Protein AF-A0A6A3KLI6-F1 (afdb_monomer_lite)

Secondary structure (DSSP, 8-state):
-----------EEEEEEEEEE-TTT-SEEEEEEEEEEETTTTEEEEEEPPPPPPTT----------EEEEETTTTEEEEEE-TTSSEEEEEEEPPTTSTT-PEEEEEEE-SSHHHHHHHHHHHHHHHHHHHHHHHHHHHHHHHHHHHHHHHHHHHHHHHHHHHHHHHHHHHHHHHHHHHHHHHHHHHHHHHHHHHHHHHHHHHHHHHHHHHHHHHHHHHHHHHHHHHHHHHHHHS--

Sequence (237 aa):
MTMSNAATAESFGVRLKRKVLSAETKLFEWRPCSCTIVARDGKLLLQLQTPPQDEDSHSEQDNETETVTIDLATQLLNVVPKKNKARCDLEYYAPVATMSGQVLKEELMAPSATHCQQWIAQRVEAALRALELENAQAKTRERELVQEIQTLRDGARVAAAERKHIENEYRHSRREVDSWRRAAQSAEAAAAQLQEQLGIAREENQLLAGEKMRLKRQNSELLNQVHRLDSLVYGRF

pLDDT: mean 84.43, std 17.17, range [26.38, 98.44]

Radius of gyration: 57.56 Å; chains: 1; bounding box: 129×47×155 Å

Organism: NCBI:txid129364

Foldseek 3Di:
DDPPPPPPQPWDWDWWWWFDQDPVPSDTDTFIWIWTQRLVQQKIKTWTDDDDDDPPDPDPDPPPGDIDIARLQAWWDDWAQDPQLQKTKTWTADPVVPVPSDIDIIIIGHPHNVRSVVVRVVSVVSNVVVVVVVVVVVVVVVVVVVVVVVVVVVVVVVVVVVVVVVVVVVVVVVVVVVVVVVVVVVVVVVVVVVVVVVVVVVVVVVVVVVVVVVVVVVVVVVVVVVVVVCCVVVVPD

Structure (mmCIF, N/CA/C/O backbone):
data_AF-A0A6A3KLI6-F1
#
_entry.id   AF-A0A6A3KLI6-F1
#
loop_
_atom_site.group_PDB
_atom_site.id
_atom_site.type_symbol
_atom_site.label_atom_id
_atom_site.label_alt_id
_atom_site.label_comp_id
_atom_site.label_asym_id
_atom_site.label_entity_id
_atom_site.label_seq_id
_atom_site.pdbx_PDB_ins_code
_atom_site.Cartn_x
_atom_site.Cartn_y
_atom_site.Cartn_z
_atom_site.occupancy
_atom_site.B_iso_or_equiv
_atom_site.auth_seq_id
_atom_site.auth_comp_id
_atom_site.auth_asym_id
_atom_site.auth_atom_id
_atom_site.pdbx_PDB_model_num
ATOM 1 N N . MET A 1 1 ? -11.823 -36.976 15.026 1.00 33.03 1 MET A N 1
ATOM 2 C CA . MET A 1 1 ? -12.213 -36.914 16.451 1.00 33.03 1 MET A CA 1
ATOM 3 C C . MET A 1 1 ? -12.047 -35.479 16.923 1.00 33.03 1 MET A C 1
ATOM 5 O O . MET A 1 1 ? -10.985 -35.098 17.389 1.00 33.03 1 MET A O 1
ATOM 9 N N . THR A 1 2 ? -13.058 -34.648 16.689 1.00 31.52 2 THR A N 1
ATOM 10 C CA . THR A 1 2 ? -13.091 -33.248 17.123 1.00 31.52 2 THR A CA 1
ATOM 11 C C . THR A 1 2 ? -13.693 -33.207 18.519 1.00 31.52 2 THR A C 1
ATOM 13 O O . THR A 1 2 ? -14.899 -33.381 18.675 1.00 31.52 2 THR A O 1
ATOM 16 N N . MET A 1 3 ? -12.845 -33.033 19.532 1.00 26.38 3 MET A N 1
ATOM 17 C CA . MET A 1 3 ? -13.292 -32.742 20.890 1.00 26.38 3 MET A CA 1
ATOM 18 C C . MET A 1 3 ? -13.944 -31.359 20.886 1.00 26.38 3 MET A C 1
ATOM 20 O O . MET A 1 3 ? -13.274 -30.329 20.825 1.00 26.38 3 MET A O 1
ATOM 24 N N . SER A 1 4 ? -15.270 -31.350 20.894 1.00 33.69 4 SER A N 1
ATOM 25 C CA . SER A 1 4 ? -16.094 -30.191 21.193 1.00 33.69 4 SER A CA 1
ATOM 26 C C . SER A 1 4 ? -15.852 -29.787 22.647 1.00 33.69 4 SER A C 1
ATOM 28 O O . SER A 1 4 ? -16.522 -30.277 23.554 1.00 33.69 4 SER A O 1
ATOM 30 N N . ASN A 1 5 ? -14.889 -28.889 22.868 1.00 33.53 5 ASN A N 1
ATOM 31 C CA . ASN A 1 5 ? -14.805 -28.113 24.101 1.00 33.53 5 ASN A CA 1
ATOM 32 C C . ASN A 1 5 ? -16.005 -27.160 24.141 1.00 33.53 5 ASN A C 1
ATOM 34 O O . ASN A 1 5 ? -15.905 -25.982 23.798 1.00 33.53 5 ASN A O 1
ATOM 38 N N . ALA A 1 6 ? -17.157 -27.679 24.559 1.00 36.53 6 ALA A N 1
ATOM 39 C CA . ALA A 1 6 ? -18.214 -26.872 25.138 1.00 36.53 6 ALA A CA 1
ATOM 40 C C . ALA A 1 6 ? -17.720 -26.411 26.516 1.00 36.53 6 ALA A C 1
ATOM 42 O O . ALA A 1 6 ? -18.099 -26.952 27.550 1.00 36.53 6 ALA A O 1
ATOM 43 N N . ALA A 1 7 ? -16.805 -25.439 26.516 1.00 36.56 7 ALA A N 1
ATOM 44 C CA . ALA A 1 7 ? -16.560 -24.627 27.691 1.00 36.56 7 ALA A CA 1
ATOM 45 C C . ALA A 1 7 ? -17.880 -23.904 27.968 1.00 36.56 7 ALA A C 1
ATOM 47 O O . ALA A 1 7 ? -18.254 -22.980 27.244 1.00 36.56 7 ALA A O 1
ATOM 48 N N . THR A 1 8 ? -18.628 -24.402 28.947 1.00 38.44 8 THR A N 1
ATOM 49 C CA . THR A 1 8 ? -19.762 -23.712 29.553 1.00 38.44 8 THR A CA 1
ATOM 50 C C . THR A 1 8 ? -19.307 -22.300 29.883 1.00 38.44 8 THR A C 1
ATOM 52 O O . THR A 1 8 ? -18.519 -22.102 30.805 1.00 38.44 8 THR A O 1
ATOM 55 N N . ALA A 1 9 ? -19.730 -21.335 29.067 1.00 43.28 9 ALA A N 1
ATOM 56 C CA . ALA A 1 9 ? -19.483 -19.930 29.322 1.00 43.28 9 ALA A CA 1
ATOM 57 C C . ALA A 1 9 ? -20.053 -19.626 30.708 1.00 43.28 9 ALA A C 1
ATOM 59 O O . ALA A 1 9 ? -21.235 -19.870 30.945 1.00 43.28 9 ALA A O 1
ATOM 60 N N . GLU A 1 10 ? -19.214 -19.160 31.631 1.00 49.88 10 GLU A N 1
ATOM 61 C CA . GLU A 1 10 ? -19.657 -18.755 32.960 1.00 49.88 10 GLU A CA 1
ATOM 62 C C . GLU A 1 10 ? -20.590 -17.546 32.813 1.00 49.88 10 GLU A C 1
ATOM 64 O O . GLU A 1 10 ? -20.170 -16.392 32.738 1.00 49.88 10 GLU A O 1
ATOM 69 N N . SER A 1 11 ? -21.883 -17.825 32.679 1.00 57.88 11 SER A N 1
ATOM 70 C CA . SER A 1 11 ? -22.938 -16.827 32.657 1.00 57.88 11 SER A CA 1
ATOM 71 C C . SER A 1 11 ? -23.343 -16.546 34.098 1.00 57.88 11 SER A C 1
ATOM 73 O O . SER A 1 11 ? -24.069 -17.327 34.718 1.00 57.88 11 SER A O 1
ATOM 75 N N . PHE A 1 12 ? -22.869 -15.434 34.651 1.00 61.38 12 PHE A N 1
ATOM 76 C CA . PHE A 1 12 ? -23.290 -14.989 35.976 1.00 61.38 12 PHE A CA 1
ATOM 77 C C . PHE A 1 12 ? -24.614 -14.233 35.842 1.00 61.38 12 PHE A C 1
ATOM 79 O O . PHE A 1 12 ? -24.653 -13.078 35.415 1.00 61.38 12 PHE A O 1
ATOM 86 N N . GLY A 1 13 ? -25.711 -14.927 36.146 1.00 68.94 13 GLY A N 1
ATOM 87 C CA . GLY A 1 13 ? -27.055 -14.360 36.166 1.00 68.94 13 GLY A CA 1
ATOM 88 C C . GLY A 1 13 ? -27.392 -13.784 37.540 1.00 68.94 13 GLY A C 1
ATOM 89 O O . GLY A 1 13 ? -27.388 -14.507 38.535 1.00 68.94 13 GLY A O 1
ATOM 90 N N . VAL A 1 14 ? -27.730 -12.497 37.604 1.00 82.25 14 VAL A N 1
ATOM 91 C CA . VAL A 1 14 ? -28.259 -11.849 38.814 1.00 82.25 14 VAL A CA 1
ATOM 92 C C . VAL A 1 14 ? -29.718 -11.475 38.580 1.00 82.25 14 VAL A C 1
ATOM 94 O O . VAL A 1 14 ? -30.057 -10.882 37.556 1.00 82.25 14 VAL A O 1
ATOM 97 N N . ARG A 1 15 ? -30.599 -11.790 39.536 1.00 86.75 15 ARG A N 1
ATOM 98 C CA . ARG A 1 15 ? -31.990 -11.315 39.504 1.00 86.75 15 ARG A CA 1
ATOM 99 C C . ARG A 1 15 ? -32.074 -9.919 40.103 1.00 86.75 15 ARG A C 1
ATOM 101 O O . ARG A 1 15 ? -31.820 -9.731 41.292 1.00 86.75 15 ARG A O 1
ATOM 108 N N . LEU A 1 16 ? -32.470 -8.962 39.277 1.00 89.31 16 LEU A N 1
ATOM 109 C CA . LEU A 1 16 ? -32.774 -7.590 39.670 1.00 89.31 16 LEU A CA 1
ATOM 110 C C . LEU A 1 16 ? -34.241 -7.290 39.357 1.00 89.31 16 LEU A C 1
ATOM 112 O O . LEU A 1 16 ? -34.967 -8.128 38.828 1.00 89.31 16 LEU A O 1
ATOM 116 N N . LYS A 1 17 ? -34.697 -6.085 39.683 1.00 91.88 17 LYS A N 1
ATOM 117 C CA . LYS A 1 17 ? -35.935 -5.528 39.138 1.00 91.88 17 LYS A CA 1
ATOM 118 C C . LYS A 1 17 ? -35.597 -4.396 38.180 1.00 91.88 17 LYS A C 1
ATOM 120 O O . LYS A 1 17 ? -34.752 -3.570 38.509 1.00 91.88 17 LYS A O 1
ATOM 125 N N . ARG A 1 18 ? -36.267 -4.341 37.034 1.00 92.38 18 ARG A N 1
ATOM 126 C CA . ARG A 1 18 ? -36.178 -3.252 36.053 1.00 92.38 18 ARG A CA 1
ATOM 127 C C . ARG A 1 18 ? -37.435 -2.403 36.140 1.00 92.38 18 ARG A C 1
ATOM 129 O O . ARG A 1 18 ? -38.532 -2.937 36.313 1.00 92.38 18 ARG A O 1
ATOM 136 N N . LYS A 1 19 ? -37.269 -1.086 36.074 1.00 92.75 19 LYS A N 1
ATOM 137 C CA . LYS A 1 19 ? -38.388 -0.152 36.012 1.00 92.75 19 LYS A CA 1
ATOM 138 C C . LYS A 1 19 ? -38.883 -0.070 34.577 1.00 92.75 19 LYS A C 1
ATOM 140 O O . LYS A 1 19 ? -38.137 0.345 33.699 1.00 92.75 19 LYS A O 1
ATOM 145 N N . VAL A 1 20 ? -40.131 -0.452 34.358 1.00 89.75 20 VAL A N 1
ATOM 146 C CA . VAL A 1 20 ? -40.741 -0.529 33.027 1.00 89.75 20 VAL A CA 1
ATOM 147 C C . VAL A 1 20 ? -42.023 0.289 33.033 1.00 89.75 20 VAL A C 1
ATOM 149 O O . VAL A 1 20 ? -42.698 0.385 34.059 1.00 89.75 20 VAL A O 1
ATOM 152 N N . LEU A 1 21 ? -42.342 0.919 31.905 1.00 87.75 21 LEU A N 1
ATOM 153 C CA . LEU A 1 21 ? -43.635 1.564 31.710 1.00 87.75 21 LEU A CA 1
ATOM 154 C C . LEU A 1 21 ? -44.652 0.498 31.294 1.00 87.75 21 LEU A C 1
ATOM 156 O O . LEU A 1 21 ? -44.536 -0.075 30.213 1.00 87.75 21 LEU A O 1
ATOM 160 N N . SER A 1 22 ? -45.645 0.239 32.140 1.00 82.69 22 SER A N 1
ATOM 161 C CA . SER A 1 22 ? -46.712 -0.713 31.833 1.00 82.69 22 SER A CA 1
ATOM 162 C C . SER A 1 22 ? -47.524 -0.227 30.629 1.00 82.69 22 SER A C 1
ATOM 164 O O . SER A 1 22 ? -48.028 0.902 30.613 1.00 82.69 22 SER A O 1
ATOM 166 N N . ALA A 1 23 ? -47.665 -1.082 29.613 1.00 82.44 23 ALA A N 1
ATOM 167 C CA . ALA A 1 23 ? -48.440 -0.766 28.416 1.00 82.44 23 ALA A CA 1
ATOM 168 C C . ALA A 1 23 ? -49.932 -0.558 28.730 1.00 82.44 23 ALA A C 1
ATOM 170 O O . ALA A 1 23 ? -50.565 0.290 28.095 1.00 82.44 23 ALA A O 1
ATOM 171 N N . GLU A 1 24 ? -50.448 -1.283 29.726 1.00 82.31 24 GLU A N 1
ATOM 172 C CA . GLU A 1 24 ? -51.849 -1.279 30.157 1.00 82.31 24 GLU A CA 1
ATOM 173 C C . GLU A 1 24 ? -52.170 -0.076 31.041 1.00 82.31 24 GLU A C 1
ATOM 175 O O . GLU A 1 24 ? -53.057 0.716 30.732 1.00 82.31 24 GLU A O 1
ATOM 180 N N . THR A 1 25 ? -51.421 0.096 32.133 1.00 84.12 25 THR A N 1
ATOM 181 C CA . THR A 1 25 ? -51.743 1.110 33.150 1.00 84.12 25 THR A CA 1
ATOM 182 C C . THR A 1 25 ? -51.128 2.474 32.852 1.00 84.12 25 THR A C 1
ATOM 184 O O . THR A 1 25 ? -51.494 3.460 33.486 1.00 84.12 25 THR A O 1
ATOM 187 N N . LYS A 1 26 ? -50.177 2.547 31.907 1.00 87.25 26 LYS A N 1
ATOM 188 C CA . LYS A 1 26 ? -49.338 3.730 31.635 1.00 87.25 26 LYS A CA 1
ATOM 189 C C . LYS A 1 26 ? -48.580 4.240 32.869 1.00 87.25 26 LYS A C 1
ATOM 191 O O . LYS A 1 26 ? -48.125 5.383 32.888 1.00 87.25 26 LYS A O 1
ATOM 196 N N . LEU A 1 27 ? -48.413 3.397 33.889 1.00 89.00 27 LEU A N 1
ATOM 197 C CA . LEU A 1 27 ? -47.649 3.687 35.098 1.00 89.00 27 LEU A CA 1
ATOM 198 C C . LEU A 1 27 ? -46.317 2.936 35.090 1.00 89.00 27 LEU A C 1
ATOM 200 O O . LEU A 1 27 ? -46.166 1.892 34.455 1.00 89.00 27 LEU A O 1
ATOM 204 N N . PHE A 1 28 ? -45.334 3.481 35.807 1.00 89.62 28 PHE A N 1
ATOM 205 C CA . PHE A 1 28 ? -44.060 2.801 36.014 1.00 89.62 28 PHE A CA 1
ATOM 206 C C . PHE A 1 28 ? -44.189 1.726 37.088 1.00 89.62 28 PHE A C 1
ATOM 208 O O . PHE A 1 28 ? -44.593 2.012 38.215 1.00 89.62 28 PHE A O 1
ATOM 215 N N . GLU A 1 29 ? -43.736 0.523 36.764 1.00 91.62 29 GLU A N 1
ATOM 216 C CA . GLU A 1 29 ? -43.726 -0.623 37.664 1.00 91.62 29 GLU A CA 1
ATOM 217 C C . GLU A 1 29 ? -42.355 -1.307 37.698 1.00 91.62 29 GLU A C 1
ATOM 219 O O . GLU A 1 29 ? -41.529 -1.160 36.797 1.00 91.62 29 GLU A O 1
ATOM 224 N N . TRP A 1 30 ? -42.092 -2.040 38.781 1.00 90.75 30 TRP A N 1
ATOM 225 C CA . TRP A 1 30 ? -40.847 -2.781 38.972 1.00 90.75 30 TRP A CA 1
ATOM 226 C C . TRP A 1 30 ? -41.058 -4.252 38.648 1.00 90.75 30 TRP A C 1
ATOM 228 O O . TRP A 1 30 ? -41.617 -4.989 39.463 1.00 90.75 30 TRP A O 1
ATOM 238 N N . ARG A 1 31 ? -40.548 -4.695 37.500 1.00 90.06 31 ARG A N 1
ATOM 239 C CA . ARG A 1 31 ? -40.675 -6.084 37.052 1.00 90.06 31 ARG A CA 1
ATOM 240 C C . ARG A 1 31 ? -39.396 -6.878 37.314 1.00 90.06 31 ARG A C 1
ATOM 242 O O . ARG A 1 31 ? -38.308 -6.321 37.146 1.00 90.06 31 ARG A O 1
ATOM 249 N N . PRO A 1 32 ? -39.484 -8.153 37.735 1.00 90.25 32 PRO A N 1
ATOM 250 C CA . PRO A 1 32 ? -38.313 -9.015 37.841 1.00 90.25 32 PRO A CA 1
ATOM 251 C C . PRO A 1 32 ? -37.584 -9.116 36.496 1.00 90.25 32 PRO A C 1
ATOM 253 O O . PRO A 1 32 ? -38.204 -9.262 35.445 1.00 90.25 32 PRO A O 1
ATOM 256 N N . CYS A 1 33 ? -36.263 -9.009 36.541 1.00 89.56 33 CYS A N 1
ATOM 257 C CA . CYS A 1 33 ? -35.386 -8.973 35.384 1.00 89.56 33 CYS A CA 1
ATOM 258 C C . CYS A 1 33 ? -34.176 -9.872 35.642 1.00 89.56 33 CYS A C 1
ATOM 260 O O . CYS A 1 33 ? -33.455 -9.696 36.630 1.00 89.56 33 CYS A O 1
ATOM 262 N N . SER A 1 34 ? -33.935 -10.818 34.740 1.00 88.44 34 SER A N 1
ATOM 263 C CA . SER A 1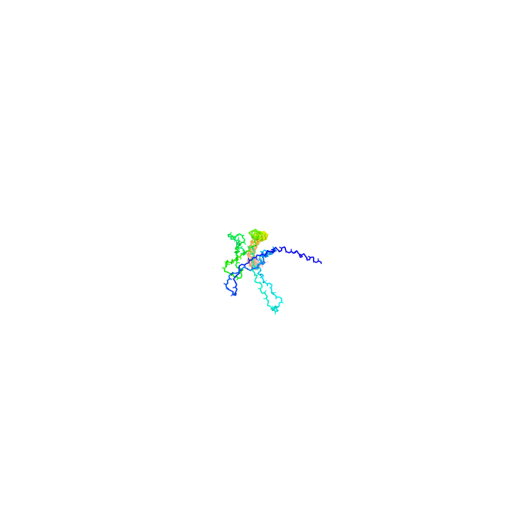 34 ? -32.689 -11.576 34.711 1.00 88.44 34 SER A CA 1
ATOM 264 C C . SER A 1 34 ? -31.610 -10.723 34.054 1.00 88.44 34 SER A C 1
ATOM 266 O O . SER A 1 34 ? -31.811 -10.212 32.954 1.00 88.44 34 SER A O 1
ATOM 268 N N . CYS A 1 35 ? -30.486 -10.530 34.738 1.00 88.44 35 CYS A N 1
ATOM 269 C CA . CYS A 1 35 ? -29.346 -9.775 34.233 1.00 88.44 35 CYS A CA 1
ATOM 270 C C . CYS A 1 35 ? -28.172 -10.731 34.058 1.00 88.44 35 CYS A C 1
ATOM 272 O O . CYS A 1 35 ? -27.612 -11.185 35.054 1.00 88.44 35 CYS A O 1
ATOM 274 N N . THR A 1 36 ? -27.798 -11.019 32.815 1.00 88.12 36 THR A N 1
ATOM 275 C CA . THR A 1 36 ? -26.758 -12.006 32.503 1.00 88.12 36 THR A CA 1
ATOM 276 C C . THR A 1 36 ? -25.617 -11.343 31.751 1.00 88.12 36 THR A C 1
ATOM 278 O O . THR A 1 36 ? -25.850 -10.662 30.754 1.00 88.12 36 THR A O 1
ATOM 281 N N . ILE A 1 37 ? -24.386 -11.545 32.221 1.00 84.94 37 ILE A N 1
ATOM 282 C CA . ILE A 1 37 ? -23.180 -11.142 31.493 1.00 84.94 37 ILE A CA 1
ATOM 283 C C . ILE A 1 37 ? -22.686 -12.347 30.695 1.00 84.94 37 ILE A C 1
ATOM 285 O O . ILE A 1 37 ? -22.343 -13.383 31.263 1.00 84.94 37 ILE A O 1
ATOM 289 N N . VAL A 1 38 ? -22.644 -12.206 29.375 1.00 83.75 38 VAL A N 1
ATOM 290 C CA . VAL A 1 38 ? -22.080 -13.197 28.460 1.00 83.75 38 VAL A CA 1
ATOM 291 C C . VAL A 1 38 ? -20.604 -12.866 28.277 1.00 83.75 38 VAL A C 1
ATOM 293 O O . VAL A 1 38 ? -20.237 -12.044 27.438 1.00 83.75 38 VAL A O 1
ATOM 296 N N . ALA A 1 39 ? -19.751 -13.492 29.092 1.00 70.94 39 ALA A N 1
ATOM 297 C CA . ALA A 1 39 ? -18.325 -13.166 29.182 1.00 70.94 39 ALA A CA 1
ATOM 298 C C . ALA A 1 39 ? -17.570 -13.273 27.843 1.00 70.94 39 ALA A C 1
ATOM 300 O O . ALA A 1 39 ? -16.666 -12.484 27.595 1.00 70.94 39 ALA A O 1
ATOM 301 N N . ARG A 1 40 ? -17.952 -14.221 26.974 1.00 71.12 40 ARG A N 1
ATOM 302 C CA . ARG A 1 40 ? -17.302 -14.446 25.671 1.00 71.12 40 ARG A CA 1
ATOM 303 C C . ARG A 1 40 ? -17.468 -13.269 24.711 1.00 71.12 40 ARG A C 1
ATOM 305 O O . ARG A 1 40 ? -16.536 -12.949 23.982 1.00 71.12 40 ARG A O 1
ATOM 312 N N . ASP A 1 41 ? -18.641 -12.647 24.743 1.00 73.44 41 ASP A N 1
ATOM 313 C CA . ASP A 1 41 ? -19.034 -11.628 23.771 1.00 73.44 41 ASP A CA 1
ATOM 314 C C . ASP A 1 41 ? -19.035 -10.223 24.386 1.00 73.44 41 ASP A C 1
ATOM 316 O O . ASP A 1 41 ? -19.363 -9.262 23.702 1.00 73.44 41 ASP A O 1
ATOM 320 N N . GLY A 1 42 ? -18.726 -10.094 25.683 1.00 81.38 42 GLY A N 1
ATOM 321 C CA . GLY A 1 42 ? -18.775 -8.814 26.393 1.00 81.38 42 GLY A CA 1
ATOM 322 C C . GLY A 1 42 ? -20.175 -8.197 26.420 1.00 81.38 42 GLY A C 1
ATOM 323 O O . GLY A 1 42 ? -20.310 -6.982 26.518 1.00 81.38 42 GLY A O 1
ATOM 324 N N . LYS A 1 43 ? -21.233 -9.010 26.312 1.00 88.00 43 LYS A N 1
ATOM 325 C CA . LYS A 1 43 ? -22.618 -8.529 26.232 1.00 88.00 43 LYS A CA 1
ATOM 326 C C . LYS A 1 43 ? -23.343 -8.684 27.555 1.00 88.00 43 LYS A C 1
ATOM 328 O O . LYS A 1 43 ? -23.218 -9.695 28.244 1.00 88.00 43 LYS A O 1
ATOM 333 N N . LEU A 1 44 ? -24.160 -7.694 27.872 1.00 88.88 44 LEU A N 1
ATOM 334 C CA . LEU A 1 44 ? -25.143 -7.740 28.937 1.00 88.88 44 LEU A CA 1
ATOM 335 C C . LEU A 1 44 ? -26.525 -7.984 28.343 1.00 88.88 44 LEU A C 1
ATOM 337 O O . LEU A 1 44 ? -26.972 -7.246 27.468 1.00 88.88 44 LEU A O 1
ATOM 341 N N . LEU A 1 45 ? -27.219 -8.970 28.894 1.00 90.75 45 LEU A N 1
ATOM 342 C CA . LEU A 1 45 ? -28.607 -9.275 28.583 1.00 90.75 45 LEU A CA 1
ATOM 343 C C . LEU A 1 45 ? -29.480 -8.916 29.784 1.00 90.75 45 LEU A C 1
ATOM 345 O O . LEU A 1 45 ? -29.244 -9.402 30.893 1.00 90.75 45 LEU A O 1
ATOM 349 N N . LEU A 1 46 ? -30.480 -8.067 29.558 1.00 90.06 46 LEU A N 1
ATOM 350 C CA . LEU A 1 46 ? -31.537 -7.747 30.512 1.00 90.06 46 LEU A CA 1
ATOM 351 C C . LEU A 1 46 ? -32.840 -8.340 29.981 1.00 90.06 46 LEU A C 1
ATOM 353 O O . LEU A 1 46 ? -33.411 -7.814 29.030 1.00 90.06 46 LEU A O 1
ATOM 357 N N . GLN A 1 47 ? -33.298 -9.429 30.585 1.00 90.25 47 GLN A N 1
ATOM 358 C CA . GLN A 1 47 ? -34.517 -10.118 30.172 1.00 90.25 47 GLN A CA 1
ATOM 359 C C . GLN A 1 47 ? -35.597 -9.932 31.232 1.00 90.25 47 GLN A C 1
ATOM 361 O O . GLN A 1 47 ? -35.420 -10.349 32.383 1.00 90.25 47 GLN A O 1
ATOM 366 N N . LEU A 1 48 ? -36.718 -9.312 30.858 1.00 88.38 48 LEU A N 1
ATOM 367 C CA . LEU A 1 48 ? -37.881 -9.247 31.739 1.00 88.38 48 LEU A CA 1
ATOM 368 C C . LEU A 1 48 ? -38.467 -10.644 31.928 1.00 88.38 48 LEU A C 1
ATOM 370 O O . LEU A 1 48 ? -38.686 -11.375 30.966 1.00 88.38 48 LEU A O 1
ATOM 374 N N . GLN A 1 49 ? -38.739 -11.006 33.179 1.00 82.12 49 GLN A N 1
ATOM 375 C CA . GLN A 1 49 ? -39.423 -12.254 33.485 1.00 82.12 49 GLN A CA 1
ATOM 376 C C . GLN A 1 49 ? -40.935 -12.028 33.380 1.00 82.12 49 GLN A C 1
ATOM 378 O O . GLN A 1 49 ? -41.488 -11.075 33.949 1.00 82.12 49 GLN A O 1
ATOM 383 N N . THR A 1 50 ? -41.608 -12.892 32.628 1.00 69.81 50 THR A N 1
ATOM 384 C CA . THR A 1 50 ? -43.063 -13.027 32.671 1.00 69.81 50 THR A CA 1
ATOM 385 C C . THR A 1 50 ? -43.460 -13.709 33.984 1.00 69.81 50 THR A C 1
ATOM 387 O O . THR A 1 50 ? -42.752 -14.611 34.443 1.00 69.81 50 THR A O 1
ATOM 390 N N . PRO A 1 51 ? -44.535 -13.253 34.651 1.00 60.72 51 PRO A N 1
ATOM 391 C CA . PRO A 1 51 ? -45.083 -13.995 35.778 1.00 60.72 51 PRO A CA 1
ATOM 392 C C . PRO A 1 51 ? -45.488 -15.404 35.309 1.00 60.72 51 PRO A C 1
ATOM 394 O O . PRO A 1 51 ? -45.869 -15.558 34.147 1.00 60.72 51 PRO A O 1
ATOM 397 N N . PRO A 1 52 ? -45.384 -16.429 36.174 1.00 53.19 52 PRO A N 1
ATOM 398 C CA . PRO A 1 52 ? -45.885 -17.754 35.837 1.00 53.19 52 PRO A CA 1
ATOM 399 C C . PRO A 1 52 ? -47.382 -17.641 35.530 1.00 53.19 52 PRO A C 1
ATOM 401 O O . PRO A 1 52 ? -48.134 -17.109 36.344 1.00 53.19 52 PRO A O 1
ATOM 404 N N . GLN A 1 53 ? -47.791 -18.073 34.336 1.00 54.62 53 GLN A N 1
ATOM 405 C CA . GLN A 1 53 ? -49.204 -18.271 34.029 1.00 54.62 53 GLN A CA 1
ATOM 406 C C . GLN A 1 53 ? -49.710 -19.423 34.893 1.00 54.62 53 GLN A C 1
ATOM 408 O O . GLN A 1 53 ? -49.078 -20.479 34.940 1.00 54.62 53 GLN A O 1
ATOM 413 N N . ASP A 1 54 ? -50.830 -19.210 35.579 1.00 47.19 54 ASP A N 1
ATOM 414 C CA . ASP A 1 54 ? -51.575 -20.297 36.204 1.00 47.19 54 ASP A CA 1
ATOM 415 C C . ASP A 1 54 ? -51.950 -21.325 35.118 1.00 47.19 54 ASP A C 1
ATOM 417 O O . ASP A 1 54 ? -52.325 -20.949 34.001 1.00 47.19 54 ASP A O 1
ATOM 421 N N . GLU A 1 55 ? -51.815 -22.615 35.442 1.00 47.41 55 GLU A N 1
ATOM 422 C CA . GLU A 1 55 ? -51.812 -23.762 34.510 1.00 47.41 55 GLU A CA 1
ATOM 423 C C . GLU A 1 55 ? -53.101 -23.981 33.681 1.00 47.41 55 GLU A C 1
ATOM 425 O O . GLU A 1 55 ? -53.176 -24.932 32.911 1.00 47.41 55 GLU A O 1
ATOM 430 N N . ASP A 1 56 ? -54.087 -23.085 33.746 1.00 47.12 56 ASP A N 1
ATOM 431 C CA . ASP A 1 56 ? -55.377 -23.219 33.053 1.00 47.12 56 ASP A CA 1
ATOM 432 C C . ASP A 1 56 ? -55.523 -22.337 31.796 1.00 47.12 56 ASP A C 1
ATOM 434 O O . ASP A 1 56 ? -56.609 -22.233 31.221 1.00 47.12 56 ASP A O 1
ATOM 438 N N . SER A 1 57 ? -54.450 -21.696 31.323 1.00 47.47 57 SER A N 1
ATOM 439 C CA . SER A 1 57 ? -54.495 -20.844 30.123 1.00 47.47 57 SER A CA 1
ATOM 440 C C . SER A 1 57 ? -53.636 -21.385 28.976 1.00 47.47 57 SER A C 1
ATOM 442 O O . SER A 1 57 ? -52.498 -20.983 28.758 1.00 47.47 57 SER A O 1
ATOM 444 N N . HIS A 1 58 ? -54.222 -22.294 28.189 1.00 42.25 58 HIS A N 1
ATOM 445 C CA . HIS A 1 58 ? -53.711 -22.683 26.873 1.00 42.25 58 HIS A CA 1
ATOM 446 C C . HIS A 1 58 ? -53.878 -21.533 25.871 1.00 42.25 58 HIS A C 1
ATOM 448 O O . HIS A 1 58 ? -54.836 -21.482 25.101 1.00 42.25 58 HIS A O 1
ATOM 454 N N . SER A 1 59 ? -52.925 -20.612 25.858 1.00 42.75 59 SER A N 1
ATOM 455 C CA . SER A 1 59 ? -52.686 -19.745 24.710 1.00 42.75 59 SER A CA 1
ATOM 456 C C . SER A 1 59 ? -51.222 -19.886 24.323 1.00 42.75 59 SER A C 1
ATOM 458 O O . SER A 1 59 ? -50.351 -19.465 25.082 1.00 42.75 59 SER A O 1
ATOM 460 N N . GLU A 1 60 ? -50.953 -20.470 23.150 1.00 41.47 60 GLU A N 1
ATOM 461 C CA . GLU A 1 60 ? -49.653 -20.394 22.469 1.00 41.47 60 GLU A CA 1
ATOM 462 C C . GLU A 1 60 ? -49.405 -18.953 22.011 1.00 41.47 60 GLU A C 1
ATOM 464 O O . GLU A 1 60 ? -49.417 -18.622 20.827 1.00 41.47 60 GLU A O 1
ATOM 469 N N . GLN A 1 61 ? -49.271 -18.056 22.979 1.00 41.28 61 GLN A N 1
ATOM 470 C CA . GLN A 1 61 ? -48.863 -16.696 22.733 1.00 41.28 61 GLN A CA 1
ATOM 471 C C . GLN A 1 61 ? -47.355 -16.706 22.871 1.00 41.28 61 GLN A C 1
ATOM 473 O O . GLN A 1 61 ? -46.824 -16.932 23.958 1.00 41.28 61 GLN A O 1
ATOM 478 N N . ASP A 1 62 ? -46.699 -16.560 21.724 1.00 41.47 62 ASP A N 1
ATOM 479 C CA . ASP A 1 62 ? -45.270 -16.328 21.582 1.00 41.47 62 ASP A CA 1
ATOM 480 C C . ASP A 1 62 ? -44.901 -15.209 22.568 1.00 41.47 62 ASP A C 1
ATOM 482 O O . ASP A 1 62 ? -45.155 -14.026 22.329 1.00 41.47 62 ASP A O 1
ATOM 486 N N . ASN A 1 63 ? -44.462 -15.598 23.768 1.00 46.50 63 ASN A N 1
ATOM 487 C CA . ASN A 1 63 ? -44.151 -14.677 24.849 1.00 46.50 63 ASN A CA 1
ATOM 488 C C . ASN A 1 63 ? -42.855 -13.990 24.427 1.00 46.50 63 ASN A C 1
ATOM 490 O O . ASN A 1 63 ? -41.770 -14.441 24.793 1.00 46.50 63 ASN A O 1
ATOM 494 N N . GLU A 1 64 ? -42.962 -12.927 23.626 1.00 49.34 64 GLU A N 1
ATOM 495 C CA . GLU A 1 64 ? -41.862 -12.018 23.322 1.00 49.34 64 GLU A CA 1
ATOM 496 C C . GLU A 1 64 ? -41.333 -11.472 24.654 1.00 49.34 64 GLU A C 1
ATOM 498 O O . GLU A 1 64 ? -41.803 -10.469 25.195 1.00 49.34 64 GLU A O 1
ATOM 503 N N . THR A 1 65 ? -40.369 -12.172 25.254 1.00 62.31 65 THR A N 1
ATOM 504 C CA . THR A 1 65 ? -39.703 -11.689 26.456 1.00 62.31 65 THR A CA 1
ATOM 505 C C . THR A 1 65 ? -38.867 -10.493 26.042 1.00 62.31 65 THR A C 1
ATOM 507 O O . THR A 1 65 ? -37.847 -10.652 25.365 1.00 62.31 65 THR A O 1
ATOM 510 N N . GLU A 1 66 ? -39.302 -9.298 26.439 1.00 79.56 66 GLU A N 1
ATOM 511 C CA . GLU A 1 66 ? -38.571 -8.061 26.190 1.00 79.56 66 GLU A CA 1
ATOM 512 C C . GLU A 1 66 ? -37.133 -8.215 26.704 1.00 79.56 66 GLU A C 1
ATOM 514 O O . GLU A 1 66 ? -36.880 -8.343 27.910 1.00 79.56 66 GLU A O 1
ATOM 519 N N . THR A 1 67 ? -36.197 -8.251 25.756 1.00 86.44 67 THR A N 1
ATOM 520 C CA . THR A 1 67 ? -34.780 -8.482 26.015 1.00 86.44 67 THR A CA 1
ATOM 521 C C . THR A 1 67 ? -33.988 -7.291 25.513 1.00 86.44 67 THR A C 1
ATOM 523 O O . THR A 1 67 ? -33.972 -6.999 24.319 1.00 86.44 67 THR A O 1
ATOM 526 N N . VAL A 1 68 ? -33.293 -6.619 26.425 1.00 88.44 68 VAL A N 1
ATOM 527 C CA . VAL A 1 68 ? -32.350 -5.555 26.082 1.00 88.44 68 VAL A CA 1
ATOM 528 C C . VAL A 1 68 ? -30.949 -6.149 26.053 1.00 88.44 68 VAL A C 1
ATOM 530 O O . VAL A 1 68 ? -30.482 -6.713 27.044 1.00 88.44 68 VAL A O 1
ATOM 533 N N . THR A 1 69 ? -30.283 -6.017 24.909 1.00 90.38 69 THR A N 1
ATOM 534 C CA . THR A 1 69 ? -28.896 -6.452 24.715 1.00 90.38 69 THR A CA 1
ATOM 535 C C . THR A 1 69 ? -27.996 -5.231 24.639 1.00 90.38 69 THR A C 1
ATOM 537 O O . THR A 1 69 ? -28.241 -4.349 23.821 1.00 90.38 69 THR A O 1
ATOM 540 N N . ILE A 1 70 ? -26.965 -5.191 25.482 1.00 89.19 70 ILE A N 1
ATOM 541 C CA . ILE A 1 70 ? -26.027 -4.070 25.579 1.00 89.19 70 ILE A CA 1
ATOM 542 C C . ILE A 1 70 ? -24.611 -4.604 25.417 1.00 89.19 70 ILE A C 1
ATOM 544 O O . ILE A 1 70 ? -24.179 -5.473 26.174 1.00 89.19 70 ILE A O 1
ATOM 548 N N . ASP A 1 71 ? -23.884 -4.073 24.445 1.00 88.44 71 ASP A N 1
ATOM 549 C CA . ASP A 1 71 ? -22.454 -4.326 24.295 1.00 88.44 71 ASP A CA 1
ATOM 550 C C . ASP A 1 71 ? -21.670 -3.508 25.336 1.00 88.44 71 ASP A C 1
ATOM 552 O O . ASP A 1 71 ? -21.730 -2.276 25.359 1.00 88.44 71 ASP A O 1
ATOM 556 N N . LEU A 1 72 ? -20.969 -4.185 26.248 1.00 86.75 72 LEU A N 1
ATOM 557 C CA . LEU A 1 72 ? -20.315 -3.521 27.377 1.00 86.75 72 LEU A CA 1
ATOM 558 C C . LEU A 1 72 ? -19.090 -2.698 26.971 1.00 86.75 72 LEU A C 1
ATOM 560 O O . LEU A 1 72 ? -18.727 -1.791 27.714 1.00 86.75 72 LEU A O 1
ATOM 564 N N . ALA A 1 73 ? -18.452 -3.000 25.839 1.00 83.62 73 ALA A N 1
ATOM 565 C CA . ALA A 1 73 ? -17.269 -2.272 25.384 1.00 83.62 73 ALA A CA 1
ATOM 566 C C . ALA A 1 73 ? -17.651 -1.003 24.616 1.00 83.62 73 ALA A C 1
ATOM 568 O O . ALA A 1 73 ? -17.008 0.034 24.765 1.00 83.62 73 ALA A O 1
ATOM 569 N N . THR A 1 74 ? -18.708 -1.083 23.805 1.00 84.31 74 THR A N 1
ATOM 570 C CA . THR A 1 74 ? -19.035 -0.033 22.827 1.00 84.31 74 THR A CA 1
ATOM 571 C C . THR A 1 74 ? -20.283 0.774 23.168 1.00 84.31 74 THR A C 1
ATOM 573 O O . THR A 1 74 ? -20.380 1.937 22.777 1.00 84.31 74 THR A O 1
ATOM 576 N N . GLN A 1 75 ? -21.247 0.189 23.884 1.00 88.94 75 GLN A N 1
ATOM 577 C CA . GLN A 1 75 ? -22.529 0.841 24.165 1.00 88.94 75 GLN A CA 1
ATOM 578 C C . GLN A 1 75 ? -22.642 1.320 25.606 1.00 88.94 75 GLN A C 1
ATOM 580 O O . GLN A 1 75 ? -23.275 2.346 25.837 1.00 88.94 75 GLN A O 1
ATOM 585 N N . LEU A 1 76 ? -22.069 0.608 26.578 1.00 88.81 76 LEU A N 1
ATOM 586 C CA . LEU A 1 76 ? -22.159 1.001 27.983 1.00 88.81 76 LEU A CA 1
ATOM 587 C C . LEU A 1 76 ? -21.426 2.327 28.241 1.00 88.81 76 LEU A C 1
ATOM 589 O O . LEU A 1 76 ? -20.216 2.419 28.069 1.00 88.81 76 LEU A O 1
ATOM 593 N N . LEU A 1 77 ? -22.158 3.330 28.729 1.00 88.94 77 LEU A N 1
ATOM 594 C CA . LEU A 1 77 ? -21.607 4.636 29.089 1.00 88.94 77 LEU A CA 1
ATOM 595 C C . LEU A 1 77 ? -21.313 4.742 30.578 1.00 88.94 77 LEU A C 1
ATOM 597 O O . LEU A 1 77 ? -20.215 5.120 30.981 1.00 88.94 77 LEU A O 1
ATOM 601 N N . ASN A 1 78 ? -22.318 4.458 31.406 1.00 88.12 78 ASN A N 1
ATOM 602 C CA . ASN A 1 78 ? -22.196 4.645 32.843 1.00 88.12 78 ASN A CA 1
ATOM 603 C C . ASN A 1 78 ? -23.149 3.739 33.622 1.00 88.12 78 ASN A C 1
ATOM 605 O O . ASN A 1 78 ? -24.229 3.374 33.153 1.00 88.12 78 ASN A O 1
ATOM 609 N N . VAL A 1 79 ? -22.755 3.419 34.852 1.00 87.75 79 VAL A N 1
ATOM 610 C CA . VAL A 1 79 ? -23.621 2.779 35.841 1.00 87.75 79 VAL A CA 1
ATOM 611 C C . VAL A 1 79 ? -23.644 3.660 37.082 1.00 87.75 79 VAL A C 1
ATOM 613 O O . VAL A 1 79 ? -22.694 3.677 37.861 1.00 87.75 79 VAL A O 1
ATOM 616 N N . VAL A 1 80 ? -24.726 4.418 37.261 1.00 88.25 80 VAL A N 1
ATOM 617 C CA . VAL A 1 80 ? -24.821 5.472 38.279 1.00 88.25 80 VAL A CA 1
ATOM 618 C C . VAL A 1 80 ? -25.625 4.975 39.481 1.00 88.25 80 VAL A C 1
ATOM 620 O O . VAL A 1 80 ? -26.839 4.781 39.369 1.00 88.25 80 VAL A O 1
ATOM 623 N N . PRO A 1 81 ? -25.015 4.792 40.666 1.00 86.06 81 PRO A N 1
ATOM 624 C CA . PRO A 1 81 ? -25.754 4.444 41.873 1.00 86.06 81 PRO A CA 1
ATOM 625 C C . PRO A 1 81 ? -26.707 5.575 42.281 1.00 86.06 81 PRO A C 1
ATOM 627 O O . PRO A 1 81 ? -26.328 6.745 42.342 1.00 86.06 81 PRO A O 1
ATOM 630 N N . LYS A 1 82 ? -27.949 5.237 42.635 1.00 88.44 82 LYS A N 1
ATOM 631 C CA . LYS A 1 82 ? -28.901 6.190 43.228 1.00 88.44 82 LYS A CA 1
ATOM 632 C C . LYS A 1 82 ? -28.647 6.350 44.729 1.00 88.44 82 LYS A C 1
ATOM 634 O O . LYS A 1 82 ? -28.037 5.497 45.370 1.00 88.44 82 LYS A O 1
ATOM 639 N N . LYS A 1 83 ? -29.247 7.385 45.335 1.00 81.50 83 LYS A N 1
ATOM 640 C CA . LYS A 1 83 ? -29.186 7.661 46.789 1.00 81.50 83 LYS A CA 1
ATOM 641 C C . LYS A 1 83 ? -29.515 6.444 47.676 1.00 81.50 83 LYS A C 1
ATOM 643 O O . LYS A 1 83 ? -28.913 6.291 48.729 1.00 81.50 83 LYS A O 1
ATOM 648 N N . ASN A 1 84 ? -30.429 5.569 47.241 1.00 74.81 84 ASN A N 1
ATOM 649 C CA . ASN A 1 84 ? -30.833 4.356 47.972 1.00 74.81 84 ASN A CA 1
ATOM 650 C C . ASN A 1 84 ? -29.766 3.229 47.929 1.00 74.81 84 ASN A C 1
ATOM 652 O O . ASN A 1 84 ? -29.895 2.237 48.627 1.00 74.81 84 ASN A O 1
ATOM 656 N N . LYS A 1 85 ? -28.683 3.350 47.145 1.00 78.75 85 LYS A N 1
ATOM 657 C CA . LYS A 1 85 ? -27.593 2.361 46.954 1.00 78.75 85 LYS A CA 1
ATOM 658 C C . LYS A 1 85 ? -28.004 0.957 46.472 1.00 78.75 85 LYS A C 1
ATOM 660 O O . LYS A 1 85 ? -27.176 0.275 45.893 1.00 78.75 85 LYS A O 1
ATOM 665 N N . ALA A 1 86 ? -29.254 0.536 46.651 1.00 88.19 86 ALA A N 1
ATOM 666 C CA . ALA A 1 86 ? -29.859 -0.661 46.072 1.00 88.19 86 ALA A CA 1
ATOM 667 C C . ALA A 1 86 ? -30.430 -0.413 44.667 1.00 88.19 86 ALA A C 1
ATOM 669 O O . ALA A 1 86 ? -30.943 -1.335 44.047 1.00 88.19 86 ALA A O 1
ATOM 670 N N . ARG A 1 87 ? -30.383 0.829 44.169 1.00 90.81 87 ARG A N 1
ATOM 671 C CA . ARG A 1 87 ? -30.822 1.194 42.818 1.00 90.81 87 ARG A CA 1
ATOM 672 C C . ARG A 1 87 ? -29.671 1.797 42.033 1.00 90.81 87 ARG A C 1
ATOM 674 O O . ARG A 1 87 ? -28.870 2.538 42.608 1.00 90.81 87 ARG A O 1
ATOM 681 N N . CYS A 1 88 ? -29.643 1.546 40.736 1.00 90.00 88 CYS A N 1
ATOM 682 C CA . CYS A 1 88 ? -28.700 2.156 39.813 1.00 90.00 88 CYS A CA 1
ATOM 683 C C . CYS A 1 88 ? -29.377 2.491 38.486 1.00 90.00 88 CYS A C 1
ATOM 685 O O . CYS A 1 88 ? -30.335 1.834 38.084 1.00 90.00 88 CYS A O 1
ATOM 687 N N . ASP A 1 89 ? -28.874 3.531 37.835 1.00 92.19 89 ASP A N 1
ATOM 688 C CA . ASP A 1 89 ? -29.192 3.826 36.448 1.00 92.19 89 ASP A CA 1
ATOM 689 C C . ASP A 1 89 ? -28.119 3.216 35.560 1.00 92.19 89 ASP A C 1
ATOM 691 O O . ASP A 1 89 ? -26.925 3.350 35.835 1.00 92.19 89 ASP A O 1
ATOM 695 N N . LEU A 1 90 ? -28.551 2.589 34.480 1.00 91.81 90 LEU A N 1
ATOM 696 C CA . LEU A 1 90 ? -27.698 2.157 33.402 1.00 91.81 90 LEU A CA 1
ATOM 697 C C . LEU A 1 90 ? -27.867 3.096 32.219 1.00 91.81 90 LEU A C 1
ATOM 699 O O . LEU A 1 90 ? -28.969 3.206 31.691 1.00 91.81 90 LEU A O 1
ATOM 703 N N . GLU A 1 91 ? -26.784 3.727 31.795 1.00 92.06 91 GLU A N 1
ATOM 704 C CA . GLU A 1 91 ? -26.759 4.624 30.644 1.00 92.06 91 GLU A CA 1
ATOM 705 C C . GLU A 1 91 ? -25.950 3.961 29.531 1.00 92.06 91 GLU A C 1
ATOM 707 O O . GLU A 1 91 ? -24.840 3.480 29.771 1.00 92.06 91 GLU A O 1
ATOM 712 N N . TYR A 1 92 ? -26.520 3.883 28.331 1.00 91.25 92 TYR A N 1
ATOM 713 C CA . TYR A 1 92 ? -25.890 3.233 27.183 1.00 91.25 92 TYR A CA 1
ATOM 714 C C . TYR A 1 92 ? -26.347 3.865 25.869 1.0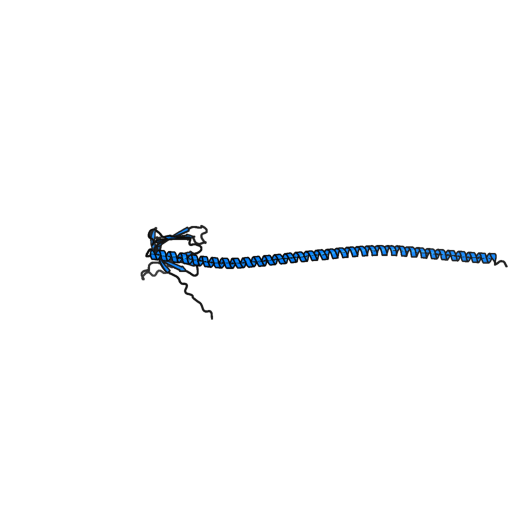0 91.25 92 TYR A C 1
ATOM 716 O O . TYR A 1 92 ? -27.430 4.444 25.791 1.00 91.25 92 TYR A O 1
ATOM 724 N N . TYR A 1 93 ? -25.524 3.763 24.831 1.00 89.44 93 TYR A N 1
ATOM 725 C CA . TYR A 1 93 ? -25.926 4.151 23.485 1.00 89.44 93 TYR A CA 1
ATOM 726 C C . TYR A 1 93 ? -26.940 3.167 22.915 1.00 89.44 93 TYR A C 1
ATOM 728 O O . TYR A 1 93 ? -26.803 1.952 23.069 1.00 89.44 93 TYR A O 1
ATOM 736 N N . ALA A 1 94 ? -27.939 3.698 22.212 1.00 85.19 94 ALA A N 1
ATOM 737 C CA . ALA A 1 94 ? -28.837 2.879 21.419 1.00 85.19 94 ALA A CA 1
ATOM 738 C C . ALA A 1 94 ? -28.043 2.024 20.401 1.00 85.19 94 ALA A C 1
ATOM 740 O O . ALA A 1 94 ? -26.975 2.448 19.943 1.00 85.19 94 ALA A O 1
ATOM 741 N N . PRO A 1 95 ? -28.535 0.825 20.035 1.00 76.94 95 PRO A N 1
ATOM 742 C CA . PRO A 1 95 ? -27.853 -0.047 19.085 1.00 76.94 95 PRO A CA 1
ATOM 743 C C . PRO A 1 95 ? -27.511 0.686 17.783 1.00 76.94 95 PRO A C 1
ATOM 745 O O . PRO A 1 95 ? -28.290 1.506 17.310 1.00 76.94 95 PRO A O 1
ATOM 748 N N . VAL A 1 96 ? -26.378 0.350 17.161 1.00 64.56 96 VAL A N 1
ATOM 749 C CA . VAL A 1 96 ? -25.804 1.051 15.986 1.00 64.56 96 VAL A CA 1
ATOM 750 C C . VAL A 1 96 ? -26.786 1.212 14.806 1.00 64.56 96 VAL A C 1
ATOM 752 O O . VAL A 1 96 ? -26.622 2.108 13.983 1.00 64.56 96 VAL A O 1
ATOM 755 N N . ALA A 1 97 ? -27.848 0.401 14.738 1.00 58.31 97 ALA A N 1
ATOM 756 C CA . ALA A 1 97 ? -28.940 0.558 13.773 1.00 58.31 97 ALA A CA 1
ATOM 757 C C . ALA A 1 97 ? -29.669 1.916 13.881 1.00 58.31 97 ALA A C 1
ATOM 759 O O . ALA A 1 97 ? -30.180 2.429 12.888 1.00 58.31 97 ALA A O 1
ATOM 760 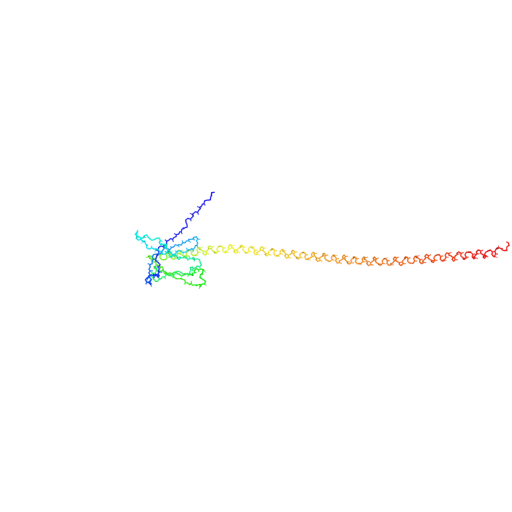N N . THR A 1 98 ? -29.689 2.527 15.065 1.00 56.31 98 THR A N 1
ATOM 761 C CA . THR A 1 98 ? -30.177 3.888 15.285 1.00 56.31 98 THR A CA 1
ATOM 762 C C . THR A 1 98 ? -28.994 4.855 15.279 1.00 56.31 98 THR A C 1
ATOM 764 O O . THR A 1 98 ? -28.320 5.038 16.287 1.00 56.31 98 THR A O 1
ATOM 767 N N . MET A 1 99 ? -28.742 5.504 14.139 1.00 54.34 99 MET A N 1
ATOM 768 C CA . MET A 1 99 ? -27.670 6.497 13.909 1.00 54.34 99 MET A CA 1
ATOM 769 C C . MET A 1 99 ? -27.787 7.786 14.761 1.00 54.34 99 MET A C 1
ATOM 771 O O . MET A 1 99 ? -27.180 8.803 14.439 1.00 54.34 99 MET A O 1
ATOM 775 N N . SER A 1 100 ? -28.593 7.795 15.826 1.00 59.66 100 SER A N 1
ATOM 776 C CA . SER A 1 100 ? -28.978 9.005 16.558 1.00 59.66 100 SER A CA 1
ATOM 777 C C . SER A 1 100 ? -28.051 9.371 17.720 1.00 59.66 100 SER A C 1
ATOM 779 O O . SER A 1 100 ? -28.265 10.411 18.338 1.00 59.66 100 SER A O 1
ATOM 781 N N . GLY A 1 101 ? -27.049 8.545 18.063 1.00 69.69 101 GLY A N 1
ATOM 782 C CA . GLY A 1 101 ? -26.214 8.771 19.257 1.00 69.69 101 GLY A CA 1
ATOM 783 C C . GLY A 1 101 ? -27.039 8.890 20.547 1.00 69.69 101 GLY A C 1
ATOM 784 O O . GLY A 1 101 ? -26.581 9.457 21.540 1.00 69.69 101 GLY A O 1
ATOM 785 N N . GLN A 1 102 ? -28.284 8.408 20.515 1.00 84.69 102 GLN A N 1
ATOM 786 C CA . GLN A 1 102 ? -29.242 8.575 21.587 1.00 84.69 102 GLN A CA 1
ATOM 787 C C . GLN A 1 102 ? -28.803 7.744 22.786 1.00 84.69 102 GLN A C 1
ATOM 789 O O . GLN A 1 102 ? -28.549 6.543 22.674 1.00 84.69 102 GLN A O 1
ATOM 794 N N . VAL A 1 103 ? -28.737 8.401 23.939 1.00 89.56 103 VAL A N 1
ATOM 795 C CA . VAL A 1 103 ? -28.463 7.746 25.214 1.00 89.56 103 VAL A CA 1
ATOM 796 C C . VAL A 1 103 ? -29.775 7.199 25.765 1.00 89.56 103 VAL A C 1
ATOM 798 O O . VAL A 1 103 ? -30.730 7.945 25.991 1.00 89.56 103 VAL A O 1
ATOM 801 N N . LEU A 1 104 ? -29.814 5.888 25.968 1.00 90.75 104 LEU A N 1
ATOM 802 C CA . LEU A 1 104 ? -30.890 5.174 26.637 1.00 90.75 104 LEU A CA 1
ATOM 803 C C . LEU A 1 104 ? -30.547 4.991 28.113 1.00 90.75 104 LEU A C 1
ATOM 805 O O . LEU A 1 104 ? -29.377 4.933 28.500 1.00 90.75 104 LEU A O 1
ATOM 809 N N . LYS A 1 105 ? -31.590 4.928 28.944 1.00 92.06 105 LYS A N 1
ATOM 810 C CA . LYS A 1 105 ? -31.456 4.874 30.396 1.00 92.06 105 LYS A CA 1
ATOM 811 C C . LYS A 1 105 ? -32.393 3.841 31.001 1.00 92.06 105 LYS A C 1
ATOM 813 O O . LYS A 1 105 ? -33.602 3.934 30.826 1.00 92.06 105 LYS A O 1
ATOM 818 N N . GLU A 1 106 ? -31.828 2.916 31.767 1.00 91.19 106 GLU A N 1
ATOM 819 C CA . GLU A 1 106 ? -32.565 1.847 32.447 1.00 91.19 106 GLU A CA 1
ATOM 820 C C . GLU A 1 106 ? -32.370 1.943 33.957 1.00 91.19 106 GLU A C 1
ATOM 822 O O . GLU A 1 106 ? -31.242 1.959 34.442 1.00 91.19 106 GLU A O 1
ATOM 827 N N . GLU A 1 107 ? -33.461 2.002 34.722 1.00 93.50 107 GLU A N 1
ATOM 828 C CA . GLU A 1 107 ? -33.394 2.018 36.187 1.00 93.50 107 GLU A CA 1
ATOM 829 C C . GLU A 1 107 ? -33.537 0.585 36.719 1.00 93.50 107 GLU A C 1
ATOM 831 O O . GLU A 1 107 ? -34.532 -0.100 36.459 1.00 93.50 107 GLU A O 1
ATOM 836 N N . LEU A 1 108 ? -32.541 0.132 37.482 1.00 91.75 108 LEU A N 1
ATOM 837 C CA . LEU A 1 108 ? -32.460 -1.218 38.033 1.00 91.75 108 LEU A CA 1
ATOM 838 C C . LEU A 1 108 ? -32.407 -1.179 39.559 1.00 91.75 108 LEU A C 1
ATOM 840 O O . LEU A 1 108 ? -31.816 -0.282 40.162 1.00 91.75 108 LEU A O 1
ATOM 844 N N . MET A 1 109 ? -33.020 -2.173 40.194 1.00 92.19 109 MET A N 1
ATOM 845 C CA . MET A 1 109 ? -33.083 -2.320 41.643 1.00 92.19 109 MET A CA 1
ATOM 846 C C . MET A 1 109 ? -32.640 -3.719 42.063 1.00 92.19 109 MET A C 1
ATOM 848 O O . MET A 1 109 ? -33.226 -4.723 41.662 1.00 92.19 109 MET A O 1
ATOM 852 N N . ALA A 1 110 ? -31.613 -3.768 42.900 1.00 89.50 110 ALA A N 1
ATOM 853 C CA . ALA A 1 110 ? -31.100 -4.973 43.523 1.00 89.50 110 ALA A CA 1
ATOM 854 C C . ALA A 1 110 ? -31.806 -5.269 44.857 1.00 89.50 110 ALA A C 1
ATOM 856 O O . ALA A 1 110 ? -32.384 -4.363 45.465 1.00 89.50 110 ALA A O 1
ATOM 857 N N . PRO A 1 111 ? -31.718 -6.515 45.361 1.00 86.75 111 PRO A N 1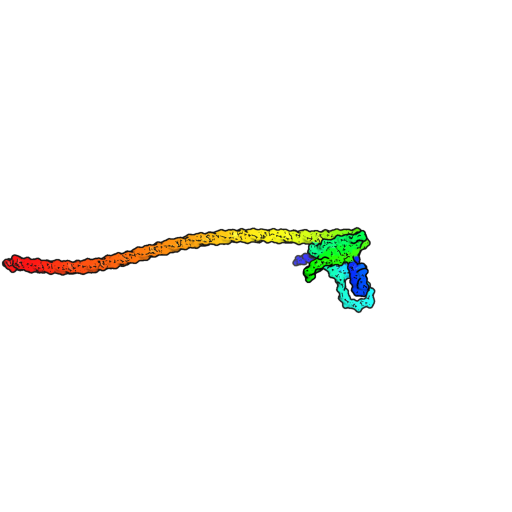
ATOM 858 C CA . PRO A 1 111 ? -32.259 -6.880 46.672 1.00 86.75 111 PRO A CA 1
ATOM 859 C C . PRO A 1 111 ? -31.633 -6.100 47.837 1.00 86.75 111 PRO A C 1
ATOM 861 O O . PRO A 1 111 ? -32.292 -5.851 48.842 1.00 86.75 111 PRO A O 1
ATOM 864 N N . SER A 1 112 ? -30.361 -5.704 47.714 1.00 86.62 112 SER A N 1
ATOM 865 C CA . SER A 1 112 ? -29.672 -4.866 48.698 1.00 86.62 112 SER A CA 1
ATOM 866 C C . SER A 1 112 ? -28.609 -3.978 48.047 1.00 86.62 112 SER A C 1
ATOM 868 O O . SER A 1 112 ? -28.218 -4.188 46.897 1.00 86.62 112 SER A O 1
ATOM 870 N N . ALA A 1 113 ? -28.108 -2.995 48.801 1.00 83.56 113 ALA A N 1
ATOM 871 C CA . ALA A 1 113 ? -27.012 -2.132 48.361 1.00 83.56 113 ALA A CA 1
ATOM 872 C C . ALA A 1 113 ? -25.739 -2.923 48.011 1.00 83.56 113 ALA A C 1
ATOM 874 O O . ALA A 1 113 ? -25.099 -2.641 47.002 1.00 83.56 113 ALA A O 1
ATOM 875 N N . THR A 1 114 ? -25.414 -3.953 48.797 1.00 85.12 114 THR A N 1
ATOM 876 C CA . THR A 1 114 ? -24.263 -4.833 48.552 1.00 85.12 114 THR A CA 1
ATOM 877 C C . THR A 1 114 ? -24.410 -5.598 47.239 1.00 85.12 114 THR A C 1
ATOM 879 O O . THR A 1 1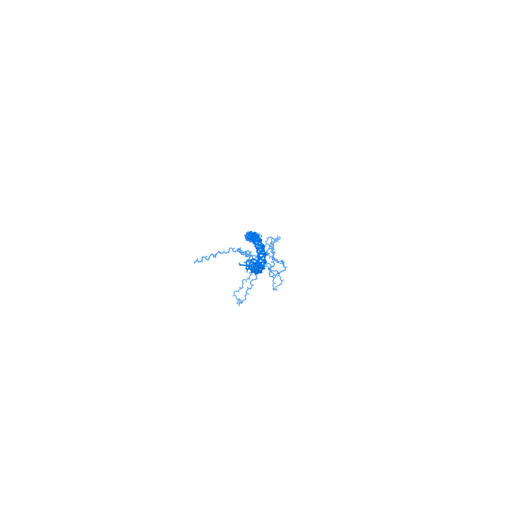14 ? -23.474 -5.620 46.445 1.00 85.12 114 THR A O 1
ATOM 882 N N . HIS A 1 115 ? -25.600 -6.148 46.961 1.00 84.69 115 HIS A N 1
ATOM 883 C CA . HIS A 1 115 ? -25.873 -6.820 45.685 1.00 84.69 115 HIS A CA 1
ATOM 884 C C . HIS A 1 115 ? -25.752 -5.852 44.503 1.00 84.69 115 HIS A C 1
ATOM 886 O O . HIS A 1 115 ? -25.195 -6.211 43.470 1.00 84.69 115 HIS A O 1
ATOM 892 N N . CYS A 1 116 ? -26.225 -4.609 44.659 1.00 81.62 116 CYS A N 1
ATOM 893 C CA . CYS A 1 116 ? -26.080 -3.584 43.627 1.00 81.62 116 CYS A CA 1
ATOM 894 C C . CYS A 1 116 ? -24.603 -3.272 43.351 1.00 81.62 116 CYS A C 1
ATOM 896 O O . CYS A 1 116 ? -24.199 -3.218 42.196 1.00 81.62 116 CYS A O 1
ATOM 898 N N . GLN A 1 117 ? -23.787 -3.095 44.393 1.00 82.06 117 GLN A N 1
ATOM 899 C CA . GLN A 1 117 ? -22.357 -2.803 44.250 1.00 82.06 117 GLN A CA 1
ATOM 900 C C . GLN A 1 117 ? -21.586 -3.952 43.596 1.00 82.06 117 GLN A C 1
ATOM 902 O O . GLN A 1 117 ? -20.798 -3.706 42.687 1.00 82.06 117 GLN A O 1
ATOM 907 N N . GLN A 1 118 ? -21.837 -5.195 44.015 1.00 85.75 118 GLN A N 1
ATOM 908 C CA . GLN A 1 118 ? -21.223 -6.381 43.411 1.00 85.75 118 GLN A CA 1
ATOM 909 C C . GLN A 1 118 ? -21.572 -6.491 41.927 1.00 85.75 118 GLN A C 1
ATOM 911 O O . GLN A 1 118 ? -20.694 -6.698 41.094 1.00 85.75 118 GLN A O 1
ATOM 916 N N . TRP A 1 119 ? -22.843 -6.283 41.588 1.00 84.12 119 TRP A N 1
ATOM 917 C CA . TRP A 1 119 ? -23.294 -6.316 40.205 1.00 84.12 119 TRP A CA 1
ATOM 918 C C . TRP A 1 119 ? -22.678 -5.189 39.360 1.00 84.12 119 TRP A C 1
ATOM 920 O O . TRP A 1 119 ? -22.281 -5.432 38.224 1.00 84.12 119 TRP A O 1
ATOM 930 N N . ILE A 1 120 ? -22.529 -3.974 39.908 1.00 80.75 120 ILE A N 1
ATOM 931 C CA . ILE A 1 120 ? -21.810 -2.872 39.242 1.00 80.75 120 ILE A CA 1
ATOM 932 C C . ILE A 1 120 ? -20.355 -3.268 38.968 1.00 80.75 120 ILE A C 1
ATOM 934 O O . ILE A 1 120 ? -19.899 -3.144 37.833 1.00 80.75 120 ILE A O 1
ATOM 938 N N . ALA A 1 121 ? -19.647 -3.772 39.982 1.00 83.75 121 ALA A N 1
ATOM 939 C CA . ALA A 1 121 ? -18.243 -4.160 39.867 1.00 83.75 121 ALA A CA 1
ATOM 940 C C . ALA A 1 121 ? -18.028 -5.226 38.781 1.00 83.75 121 ALA A C 1
ATOM 942 O O . ALA A 1 121 ? -17.178 -5.051 37.913 1.00 83.75 121 ALA A O 1
ATOM 943 N N . GLN A 1 122 ? -18.874 -6.261 38.746 1.00 83.50 122 GLN A N 1
ATOM 944 C CA . GLN A 1 122 ? -18.812 -7.315 37.726 1.00 83.50 122 GLN A CA 1
ATOM 945 C C . GLN A 1 122 ? -18.940 -6.775 36.293 1.00 83.50 122 GLN A C 1
ATOM 947 O O . GLN A 1 122 ? -18.303 -7.289 35.376 1.00 83.50 122 GLN A O 1
ATOM 952 N N . ARG A 1 123 ? -19.742 -5.726 36.078 1.00 82.44 123 ARG A N 1
ATOM 953 C CA . ARG A 1 123 ? -19.926 -5.118 34.746 1.00 82.44 123 ARG A CA 1
ATOM 954 C C . ARG A 1 123 ? -18.726 -4.292 34.335 1.00 82.44 123 ARG A C 1
ATOM 956 O O . ARG A 1 123 ? -18.326 -4.358 33.180 1.00 82.44 123 ARG A O 1
ATOM 963 N N . VAL A 1 124 ? -18.169 -3.531 35.275 1.00 81.75 124 VAL A N 1
ATOM 964 C CA . VAL A 1 124 ? -16.945 -2.760 35.041 1.00 81.75 124 VAL A CA 1
ATOM 965 C C . VAL A 1 124 ? -15.802 -3.710 34.692 1.00 81.75 124 VAL A C 1
ATOM 967 O O . VAL A 1 124 ? -15.118 -3.490 33.701 1.00 81.75 124 VAL A O 1
ATOM 970 N N . GLU A 1 125 ? -15.646 -4.811 35.430 1.00 85.19 125 GLU A N 1
ATOM 971 C CA . GLU A 1 125 ? -14.649 -5.840 35.115 1.00 85.19 125 GLU A CA 1
ATOM 972 C C . GLU A 1 125 ? -14.872 -6.474 33.736 1.00 85.19 125 GLU A C 1
ATOM 974 O O . GLU A 1 125 ? -13.920 -6.647 32.978 1.00 85.19 125 GLU A O 1
ATOM 979 N N . ALA A 1 126 ? -16.116 -6.807 33.386 1.00 82.31 126 ALA A N 1
ATOM 980 C CA . ALA A 1 126 ? -16.432 -7.385 32.083 1.00 82.31 126 ALA A CA 1
ATOM 981 C C . ALA A 1 126 ? -16.163 -6.406 30.925 1.00 82.31 126 ALA A C 1
ATOM 983 O O . ALA A 1 126 ? -15.590 -6.809 29.914 1.00 82.31 126 ALA A O 1
ATOM 984 N N . ALA A 1 127 ? -16.516 -5.127 31.088 1.00 81.44 127 ALA A N 1
ATOM 985 C CA . ALA A 1 127 ? -16.221 -4.078 30.114 1.00 81.44 127 ALA A CA 1
ATOM 986 C C . ALA A 1 127 ? -14.707 -3.881 29.939 1.00 81.44 127 ALA A C 1
ATOM 988 O O . ALA A 1 127 ? -14.216 -3.820 28.814 1.00 81.44 127 ALA A O 1
ATOM 989 N N . LEU A 1 128 ? -13.951 -3.857 31.044 1.00 85.44 128 LEU A N 1
ATOM 990 C CA . LEU A 1 128 ? -12.492 -3.742 31.011 1.00 85.44 128 LEU A CA 1
ATOM 991 C C . LEU A 1 128 ? -11.842 -4.922 30.282 1.00 85.44 128 LEU A C 1
ATOM 993 O O . LEU A 1 128 ? -11.024 -4.696 29.397 1.00 85.44 128 LEU A O 1
ATOM 997 N N . ARG A 1 129 ? -12.245 -6.166 30.574 1.00 85.44 129 ARG A N 1
ATOM 998 C CA . ARG A 1 129 ? -11.706 -7.349 29.874 1.00 85.44 129 ARG A CA 1
ATOM 999 C C . ARG A 1 129 ? -11.993 -7.321 28.373 1.00 85.44 129 ARG A C 1
ATOM 1001 O O . ARG A 1 129 ? -11.134 -7.709 27.583 1.00 85.44 129 ARG A O 1
ATOM 1008 N N . ALA A 1 130 ? -13.183 -6.872 27.974 1.00 82.50 130 ALA A N 1
ATOM 1009 C CA . ALA A 1 130 ? -13.536 -6.742 26.562 1.00 82.50 130 ALA A CA 1
ATOM 1010 C C . ALA A 1 130 ? -12.646 -5.701 25.858 1.00 82.50 130 ALA A C 1
ATOM 1012 O O . ALA A 1 130 ? -12.077 -5.992 24.806 1.00 82.50 130 ALA A O 1
ATOM 1013 N N . LEU A 1 131 ? -12.442 -4.536 26.484 1.00 86.00 131 LEU A 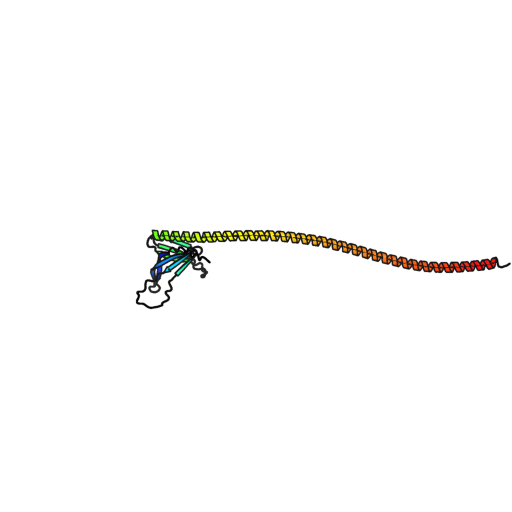N 1
ATOM 1014 C CA . LEU A 1 131 ? -11.550 -3.490 25.971 1.00 86.00 131 LEU A CA 1
ATOM 1015 C C . LEU A 1 131 ? -10.081 -3.937 25.917 1.00 86.00 131 LEU A C 1
ATOM 1017 O O . LEU A 1 131 ? -9.369 -3.612 24.968 1.00 86.00 131 LEU A O 1
ATOM 1021 N N . GLU A 1 132 ? -9.605 -4.692 26.908 1.00 88.88 132 GLU A N 1
ATOM 1022 C CA . GLU A 1 132 ? -8.246 -5.244 26.917 1.00 88.88 132 GLU A CA 1
ATOM 1023 C C . GLU A 1 132 ? -8.017 -6.222 25.759 1.00 88.88 132 GLU A C 1
ATOM 1025 O O . GLU A 1 132 ? -6.972 -6.167 25.102 1.00 88.88 132 GLU A O 1
ATOM 1030 N N . LEU A 1 133 ? -9.000 -7.083 25.476 1.00 87.69 133 LEU A N 1
ATOM 1031 C CA . LEU A 1 133 ? -8.954 -8.015 24.352 1.00 87.69 133 LEU A CA 1
ATOM 1032 C C . LEU A 1 133 ? -8.919 -7.268 23.012 1.00 87.69 133 LEU A C 1
ATOM 1034 O O . LEU A 1 133 ? -8.067 -7.563 22.172 1.00 87.69 133 LEU A O 1
ATOM 1038 N N . GLU A 1 134 ? -9.802 -6.284 22.825 1.00 87.31 134 GLU A N 1
ATOM 1039 C CA . GLU A 1 134 ? -9.841 -5.461 21.613 1.00 87.31 134 GLU A CA 1
ATOM 1040 C C . GLU A 1 134 ? -8.520 -4.703 21.416 1.00 87.31 134 GLU A C 1
ATOM 1042 O O . GLU A 1 134 ? -7.959 -4.692 20.322 1.00 87.31 134 GLU A O 1
ATOM 1047 N N . ASN A 1 135 ? -7.947 -4.149 22.486 1.00 90.44 135 ASN A N 1
ATOM 1048 C CA . ASN A 1 135 ? -6.662 -3.453 22.435 1.00 90.44 135 ASN A CA 1
ATOM 1049 C C . ASN A 1 135 ? -5.504 -4.401 22.072 1.00 90.44 135 ASN A C 1
ATOM 1051 O O . ASN A 1 135 ? -4.627 -4.048 21.282 1.00 90.44 135 ASN A O 1
ATOM 1055 N N . ALA A 1 136 ? -5.501 -5.630 22.596 1.00 93.25 136 ALA A N 1
ATOM 1056 C CA . ALA A 1 136 ? -4.515 -6.643 22.221 1.00 93.25 136 ALA A CA 1
ATOM 1057 C C . ALA A 1 136 ? -4.624 -7.033 20.733 1.00 93.25 136 ALA A C 1
ATOM 1059 O O . ALA A 1 136 ? -3.606 -7.154 20.041 1.00 93.25 136 ALA A O 1
ATOM 1060 N N . GLN A 1 137 ? -5.847 -7.171 20.218 1.00 92.62 137 GLN A N 1
ATOM 1061 C CA . GLN A 1 137 ? -6.103 -7.414 18.795 1.00 92.62 137 GLN A CA 1
ATOM 1062 C C . GLN A 1 137 ? -5.692 -6.214 17.927 1.00 92.62 137 GLN A C 1
ATOM 1064 O O . GLN A 1 137 ? -5.041 -6.378 16.897 1.00 92.62 137 GLN A O 1
ATOM 1069 N N . ALA A 1 138 ? -5.978 -4.990 18.369 1.00 94.06 138 ALA A N 1
ATOM 1070 C CA . ALA A 1 138 ? -5.560 -3.780 17.671 1.00 94.06 138 ALA A CA 1
ATOM 1071 C C . ALA A 1 138 ? -4.028 -3.675 17.587 1.00 94.06 138 ALA A C 1
ATOM 1073 O O . ALA A 1 138 ? -3.489 -3.409 16.516 1.00 94.06 138 ALA A O 1
ATOM 1074 N N . LYS A 1 139 ? -3.309 -3.971 18.679 1.00 96.38 139 LYS A N 1
ATOM 1075 C CA . LYS A 1 139 ? -1.835 -3.968 18.715 1.00 96.38 139 LYS A CA 1
ATOM 1076 C C . LYS A 1 139 ? -1.202 -5.029 17.822 1.00 96.38 139 LYS A C 1
ATOM 1078 O O . LYS A 1 139 ? -0.132 -4.799 17.264 1.00 96.38 139 LYS A O 1
ATOM 1083 N N . THR A 1 140 ? -1.806 -6.211 17.721 1.00 96.94 140 THR A N 1
ATOM 1084 C CA . THR A 1 140 ? -1.303 -7.261 16.818 1.00 96.94 140 THR A CA 1
ATOM 1085 C C . THR A 1 140 ? -1.476 -6.837 15.366 1.00 96.94 140 THR A C 1
ATOM 1087 O O . THR A 1 140 ? -0.495 -6.828 14.625 1.00 96.94 140 THR A O 1
ATOM 1090 N N . ARG A 1 141 ? -2.661 -6.336 15.008 1.00 96.88 141 ARG A N 1
ATOM 1091 C CA . ARG A 1 141 ? -2.929 -5.768 13.683 1.00 96.88 141 ARG A CA 1
ATOM 1092 C C . ARG A 1 141 ? -2.016 -4.587 13.341 1.00 96.88 141 ARG A C 1
ATOM 1094 O O . ARG A 1 141 ? -1.538 -4.484 12.217 1.00 96.88 141 ARG A O 1
ATOM 1101 N N . GLU A 1 142 ? -1.743 -3.699 14.295 1.00 97.12 142 GLU A N 1
ATOM 1102 C CA . GLU A 1 142 ? -0.811 -2.582 14.104 1.00 97.12 142 GLU A CA 1
ATOM 1103 C C . GLU A 1 142 ? 0.597 -3.084 13.758 1.00 97.12 142 GLU A C 1
ATOM 1105 O O . GLU A 1 142 ? 1.217 -2.589 12.818 1.00 97.12 142 GLU A O 1
ATOM 1110 N N . ARG A 1 143 ? 1.093 -4.108 14.465 1.00 97.88 143 ARG A N 1
ATOM 1111 C CA . ARG A 1 143 ? 2.408 -4.705 14.181 1.00 97.88 143 ARG A CA 1
ATOM 1112 C C . ARG A 1 143 ? 2.474 -5.320 12.787 1.00 97.88 143 ARG A C 1
ATOM 1114 O O . ARG A 1 143 ? 3.481 -5.135 12.110 1.00 97.88 143 ARG A O 1
ATOM 1121 N N . GLU A 1 144 ? 1.425 -6.021 12.364 1.00 97.81 144 GLU A N 1
ATOM 1122 C CA . GLU A 1 144 ? 1.329 -6.599 11.017 1.00 97.81 144 GLU A CA 1
ATOM 1123 C C . GLU A 1 144 ? 1.386 -5.509 9.941 1.00 97.81 144 GLU A C 1
ATOM 1125 O O . GLU A 1 144 ? 2.209 -5.584 9.030 1.00 97.81 144 GLU A O 1
ATOM 1130 N N . LEU A 1 145 ? 0.596 -4.441 10.093 1.00 98.00 145 LEU A N 1
ATOM 1131 C CA . LEU A 1 145 ? 0.593 -3.314 9.156 1.00 98.00 145 LEU A CA 1
ATOM 1132 C C . LEU A 1 145 ? 1.945 -2.592 9.110 1.00 98.00 145 LEU A C 1
ATOM 1134 O O . LEU A 1 145 ? 2.410 -2.207 8.040 1.00 98.00 145 LEU A O 1
ATOM 1138 N N . VAL A 1 146 ? 2.609 -2.416 10.255 1.00 98.12 146 VAL A N 1
ATOM 1139 C CA . VAL A 1 146 ? 3.951 -1.815 10.306 1.00 98.12 146 VAL A CA 1
ATOM 1140 C C . VAL A 1 146 ? 4.970 -2.678 9.559 1.00 98.12 146 VAL A C 1
ATOM 1142 O O . VAL A 1 146 ? 5.799 -2.140 8.821 1.00 98.12 146 VAL A O 1
ATOM 1145 N N . GLN A 1 147 ? 4.903 -4.004 9.709 1.00 98.12 147 GLN A N 1
ATOM 1146 C CA . GLN A 1 147 ? 5.755 -4.925 8.955 1.00 98.12 147 GLN A CA 1
ATOM 1147 C C . GLN A 1 147 ? 5.469 -4.841 7.453 1.00 98.12 147 GLN A C 1
ATOM 1149 O O . GLN A 1 147 ? 6.405 -4.703 6.667 1.00 98.12 147 GLN A O 1
ATOM 1154 N N . GLU A 1 148 ? 4.200 -4.835 7.047 1.00 98.06 148 GLU A N 1
ATOM 1155 C CA . GLU A 1 148 ? 3.806 -4.699 5.643 1.00 98.06 148 GLU A CA 1
ATOM 1156 C C . GLU A 1 148 ? 4.328 -3.388 5.036 1.00 98.06 148 GLU A C 1
ATOM 1158 O O . GLU A 1 148 ? 4.996 -3.403 4.000 1.00 98.06 148 GLU A O 1
ATOM 1163 N N . ILE A 1 149 ? 4.145 -2.255 5.722 1.00 98.31 149 ILE A N 1
ATOM 1164 C CA . ILE A 1 149 ? 4.680 -0.954 5.292 1.00 98.31 149 ILE A CA 1
ATOM 1165 C C . ILE A 1 149 ? 6.197 -1.019 5.103 1.00 98.31 149 ILE A C 1
ATOM 1167 O O . ILE A 1 149 ? 6.718 -0.466 4.129 1.00 98.31 149 ILE A O 1
ATOM 1171 N N . GLN A 1 150 ? 6.914 -1.680 6.012 1.00 98.06 150 GLN A N 1
ATOM 1172 C CA . GLN A 1 150 ? 8.359 -1.826 5.897 1.00 98.06 150 GLN A CA 1
ATOM 1173 C C . GLN A 1 150 ? 8.738 -2.648 4.658 1.00 98.06 150 GLN A C 1
ATOM 1175 O O . GLN A 1 150 ? 9.567 -2.199 3.866 1.00 98.06 150 GLN A O 1
ATOM 1180 N N . THR A 1 151 ? 8.073 -3.783 4.424 1.00 98.12 151 THR A N 1
ATOM 1181 C CA . THR A 1 151 ? 8.322 -4.609 3.229 1.00 98.12 151 THR A CA 1
ATOM 1182 C C . THR A 1 151 ? 8.041 -3.855 1.928 1.00 98.12 151 THR A C 1
ATOM 1184 O O . THR A 1 151 ? 8.837 -3.923 0.990 1.00 98.12 151 THR A O 1
ATOM 1187 N N . LEU A 1 152 ? 6.966 -3.063 1.878 1.00 98.25 152 LEU A N 1
ATOM 1188 C CA . LEU A 1 152 ? 6.622 -2.246 0.715 1.00 98.25 152 LEU A CA 1
ATOM 1189 C C . LEU A 1 152 ? 7.644 -1.132 0.475 1.00 98.25 152 LEU A C 1
ATOM 1191 O O . LEU A 1 152 ? 8.004 -0.862 -0.672 1.00 98.25 152 LEU A O 1
ATOM 1195 N N . ARG A 1 153 ? 8.150 -0.495 1.539 1.00 98.25 153 ARG A N 1
ATOM 1196 C CA . ARG A 1 153 ? 9.215 0.515 1.433 1.00 98.25 153 ARG A CA 1
ATOM 1197 C C . ARG A 1 153 ? 10.506 -0.081 0.890 1.00 98.25 153 ARG A C 1
ATOM 1199 O O . ARG A 1 153 ? 11.118 0.515 0.001 1.00 98.25 153 ARG A O 1
ATOM 1206 N N . ASP A 1 154 ? 10.899 -1.248 1.387 1.00 98.31 154 ASP A N 1
ATOM 1207 C CA . ASP A 1 154 ? 12.105 -1.935 0.928 1.00 98.31 154 ASP A CA 1
ATOM 1208 C C . ASP A 1 154 ? 11.956 -2.383 -0.535 1.00 98.31 154 ASP A C 1
ATOM 1210 O O . ASP A 1 154 ? 12.840 -2.115 -1.353 1.00 98.31 154 ASP A O 1
ATOM 1214 N N . GLY A 1 155 ? 10.794 -2.927 -0.911 1.00 98.31 155 GLY A N 1
ATOM 1215 C CA . GLY A 1 155 ? 10.468 -3.255 -2.302 1.00 98.31 155 GLY A CA 1
ATOM 1216 C C . GLY A 1 155 ? 10.506 -2.036 -3.231 1.00 98.31 155 GLY A C 1
ATOM 1217 O O . GLY A 1 155 ? 11.116 -2.080 -4.301 1.00 98.31 155 GLY A O 1
ATOM 1218 N N . ALA A 1 156 ? 9.937 -0.903 -2.809 1.00 98.12 156 ALA A N 1
ATOM 1219 C CA . ALA A 1 156 ? 9.974 0.339 -3.580 1.00 98.12 156 ALA A CA 1
ATOM 1220 C C . ALA A 1 156 ? 11.406 0.864 -3.775 1.00 98.12 156 ALA A C 1
ATOM 1222 O O . ALA A 1 156 ? 11.743 1.362 -4.856 1.00 98.12 156 ALA A O 1
ATOM 1223 N N . ARG A 1 157 ? 12.262 0.729 -2.754 1.00 98.19 157 ARG A N 1
ATOM 1224 C CA . ARG A 1 157 ? 13.677 1.109 -2.820 1.00 98.19 157 ARG A CA 1
ATOM 1225 C C . ARG A 1 157 ? 14.449 0.239 -3.813 1.00 98.19 157 ARG A C 1
ATOM 1227 O O . ARG A 1 157 ? 15.213 0.789 -4.606 1.00 98.19 157 ARG A O 1
ATOM 1234 N N . VAL A 1 158 ? 14.240 -1.078 -3.796 1.00 98.19 158 VAL A N 1
ATOM 1235 C CA . VAL A 1 158 ? 14.872 -2.007 -4.750 1.00 98.19 158 VAL A CA 1
ATOM 1236 C C . VAL A 1 158 ? 14.421 -1.694 -6.175 1.00 98.19 158 VAL A C 1
ATOM 1238 O O . VAL A 1 158 ? 15.261 -1.431 -7.031 1.00 98.19 158 VAL A O 1
ATOM 1241 N N . ALA A 1 159 ? 13.113 -1.568 -6.408 1.00 98.12 159 ALA A N 1
ATOM 1242 C CA . ALA A 1 159 ? 12.581 -1.248 -7.730 1.00 98.12 159 ALA A CA 1
ATOM 1243 C C . ALA A 1 159 ? 13.093 0.108 -8.260 1.00 98.12 159 ALA A C 1
ATOM 1245 O O . ALA A 1 159 ? 13.313 0.281 -9.459 1.00 98.12 159 ALA A O 1
ATOM 1246 N N . ALA A 1 160 ? 13.301 1.099 -7.386 1.00 98.06 160 ALA A N 1
ATOM 1247 C CA . ALA A 1 160 ? 13.909 2.371 -7.775 1.00 98.06 160 ALA A CA 1
ATOM 1248 C C . ALA A 1 160 ? 15.387 2.220 -8.170 1.00 98.06 160 ALA A C 1
ATOM 1250 O O . ALA A 1 160 ? 15.826 2.846 -9.138 1.00 98.06 160 ALA A O 1
ATOM 1251 N N . ALA A 1 161 ? 16.144 1.390 -7.448 1.00 97.94 161 ALA A N 1
ATOM 1252 C CA . ALA A 1 161 ? 17.532 1.091 -7.781 1.00 97.94 161 ALA A CA 1
ATOM 1253 C C . ALA A 1 161 ? 17.646 0.350 -9.124 1.00 97.94 161 ALA A C 1
ATOM 1255 O O . ALA A 1 161 ? 18.460 0.740 -9.959 1.00 97.94 161 ALA A O 1
ATOM 1256 N N . GLU A 1 162 ? 16.784 -0.637 -9.370 1.00 98.00 162 GLU A N 1
ATOM 1257 C CA . GLU A 1 162 ? 16.715 -1.377 -10.637 1.00 98.00 162 GLU A CA 1
ATOM 1258 C C . GLU A 1 162 ? 16.371 -0.461 -11.813 1.00 98.00 162 GLU A C 1
ATOM 1260 O O . GLU A 1 162 ? 17.070 -0.465 -12.824 1.00 98.00 162 GLU A O 1
ATOM 1265 N N . ARG A 1 163 ? 15.360 0.408 -11.669 1.00 98.12 163 ARG A N 1
ATOM 1266 C CA . ARG A 1 163 ? 15.025 1.396 -12.710 1.00 98.12 163 ARG A CA 1
ATOM 1267 C C . ARG A 1 163 ? 16.210 2.294 -13.049 1.00 98.12 163 ARG A C 1
ATOM 1269 O O . ARG A 1 163 ? 16.474 2.540 -14.222 1.00 98.12 163 ARG A O 1
ATOM 1276 N N . LYS A 1 164 ? 16.942 2.761 -12.034 1.00 98.00 164 LYS A N 1
ATOM 1277 C CA . LYS A 1 164 ? 18.137 3.589 -12.235 1.00 98.00 164 LYS A CA 1
ATOM 1278 C C . LYS A 1 164 ? 19.257 2.812 -12.934 1.00 98.00 164 LYS A C 1
ATOM 1280 O O . LYS A 1 164 ? 19.962 3.385 -13.761 1.00 98.00 164 LYS A O 1
ATOM 1285 N N . HIS A 1 165 ? 19.429 1.532 -12.608 1.00 97.94 165 HIS A N 1
ATOM 1286 C CA . HIS A 1 165 ? 20.395 0.663 -13.277 1.00 97.94 165 HIS A CA 1
ATOM 1287 C C . HIS A 1 165 ? 20.063 0.509 -14.764 1.00 97.94 165 HIS A C 1
ATOM 1289 O O . HIS A 1 165 ? 20.888 0.847 -15.609 1.00 97.94 165 HIS A O 1
ATOM 1295 N N . ILE A 1 166 ? 18.824 0.120 -15.072 1.00 97.94 166 ILE A N 1
ATOM 1296 C CA . ILE A 1 166 ? 18.333 -0.058 -16.444 1.00 97.94 166 ILE A CA 1
ATOM 1297 C C . ILE A 1 166 ? 18.453 1.246 -17.243 1.00 97.94 166 ILE A C 1
ATOM 1299 O O . ILE A 1 166 ? 18.873 1.240 -18.398 1.00 97.94 166 ILE A O 1
ATOM 1303 N N . GLU A 1 167 ? 18.129 2.391 -16.637 1.00 98.00 167 GLU A N 1
ATOM 1304 C CA . GLU A 1 167 ? 18.278 3.690 -17.297 1.00 98.00 167 GLU A CA 1
ATOM 1305 C C . GLU A 1 167 ? 19.743 3.986 -17.660 1.00 98.00 167 GLU A C 1
ATOM 1307 O O . GLU A 1 167 ? 20.029 4.503 -18.745 1.00 98.00 167 GLU A O 1
ATOM 1312 N N . ASN A 1 168 ? 20.683 3.654 -16.774 1.00 97.94 168 ASN A N 1
ATOM 1313 C CA . ASN A 1 168 ? 22.106 3.830 -17.045 1.00 97.94 168 ASN A CA 1
ATOM 1314 C C . ASN A 1 168 ? 22.593 2.905 -18.166 1.00 97.94 168 ASN A C 1
ATOM 1316 O O . ASN A 1 168 ? 23.320 3.372 -19.045 1.00 97.94 168 ASN A O 1
ATOM 1320 N N . GLU A 1 169 ? 22.168 1.641 -18.172 1.00 97.94 169 GLU A N 1
ATOM 1321 C CA . GLU A 1 169 ? 22.479 0.690 -19.245 1.00 97.94 169 GLU A CA 1
ATOM 1322 C C . GLU A 1 169 ? 21.935 1.181 -20.587 1.00 97.94 169 GLU A C 1
ATOM 1324 O O . GLU A 1 169 ? 22.682 1.283 -21.557 1.00 97.94 169 GLU A O 1
ATOM 1329 N N . TYR A 1 170 ? 20.673 1.617 -20.626 1.00 97.94 170 TYR A N 1
ATOM 1330 C CA . TYR A 1 170 ? 20.068 2.166 -21.837 1.00 97.94 170 TYR A CA 1
ATOM 1331 C C . TYR A 1 170 ? 20.833 3.386 -22.365 1.00 97.94 170 TYR A C 1
ATOM 1333 O O . TYR A 1 170 ? 21.089 3.508 -23.566 1.00 97.94 170 TYR A O 1
ATOM 1341 N N . ARG A 1 171 ? 21.248 4.297 -21.475 1.00 97.94 171 ARG A N 1
ATOM 1342 C CA . ARG A 1 171 ? 22.078 5.452 -21.853 1.00 97.94 171 ARG A CA 1
ATOM 1343 C C . ARG A 1 171 ? 23.435 5.023 -22.401 1.00 97.94 171 ARG A C 1
ATOM 1345 O O . ARG A 1 171 ? 23.926 5.672 -23.324 1.00 97.94 171 ARG A O 1
ATOM 1352 N N . HIS A 1 172 ? 24.044 3.983 -21.839 1.00 98.00 172 HIS A N 1
ATOM 1353 C CA . HIS A 1 172 ? 25.314 3.456 -22.322 1.00 98.00 172 HIS A CA 1
ATOM 1354 C C . HIS A 1 172 ? 25.162 2.859 -23.723 1.00 98.00 172 HIS A C 1
ATOM 1356 O O . HIS A 1 172 ? 25.804 3.347 -24.652 1.00 98.00 172 HIS A O 1
ATOM 1362 N N . SER A 1 173 ? 24.225 1.927 -23.907 1.00 97.81 173 SER A N 1
ATOM 1363 C CA . SER A 1 173 ? 23.963 1.305 -25.208 1.00 97.81 173 SER A CA 1
ATOM 1364 C C . SER A 1 173 ? 23.584 2.332 -26.273 1.00 97.81 173 SER A C 1
ATOM 1366 O O . SER A 1 173 ? 24.025 2.239 -27.415 1.00 97.81 173 SER A O 1
ATOM 1368 N N . ARG A 1 174 ? 22.828 3.379 -25.917 1.00 97.81 174 ARG A N 1
ATOM 1369 C CA . ARG A 1 174 ? 22.517 4.469 -26.852 1.00 97.81 174 ARG A CA 1
ATOM 1370 C C . ARG A 1 174 ? 23.773 5.199 -27.332 1.00 97.81 174 ARG A C 1
ATOM 1372 O O . ARG A 1 174 ? 23.888 5.478 -28.522 1.00 97.81 174 ARG A O 1
ATOM 1379 N N . ARG A 1 175 ? 24.725 5.482 -26.437 1.00 97.75 175 ARG A N 1
ATOM 1380 C CA . ARG A 1 175 ? 26.006 6.106 -26.818 1.00 97.75 175 ARG A CA 1
ATOM 1381 C C . ARG A 1 175 ? 26.814 5.200 -27.739 1.00 97.75 175 ARG A C 1
ATOM 1383 O O . ARG A 1 175 ? 27.429 5.706 -28.676 1.00 97.75 175 ARG A O 1
ATOM 1390 N N . GLU A 1 176 ? 26.801 3.893 -27.494 1.00 98.06 176 GLU A N 1
ATOM 1391 C CA . GLU A 1 176 ? 27.455 2.924 -28.375 1.00 98.06 176 GLU A CA 1
ATOM 1392 C C . GLU A 1 176 ? 26.812 2.933 -29.763 1.00 98.06 176 GLU A C 1
ATOM 1394 O O . GLU A 1 176 ? 27.517 3.100 -30.756 1.00 98.06 176 GLU A O 1
ATOM 1399 N N . VAL A 1 177 ? 25.481 2.870 -29.852 1.00 98.25 177 VAL A N 1
ATOM 1400 C CA . VAL A 1 177 ? 24.754 2.968 -31.130 1.00 98.25 177 VAL A CA 1
ATOM 1401 C C . VAL A 1 177 ? 25.102 4.264 -31.867 1.00 98.25 177 VAL A C 1
ATOM 1403 O O . VAL A 1 177 ? 25.388 4.234 -33.063 1.00 98.25 177 VAL A O 1
ATOM 1406 N N . ASP A 1 178 ? 25.147 5.397 -31.165 1.00 98.06 178 ASP A N 1
ATOM 1407 C CA . ASP A 1 178 ? 25.526 6.684 -31.755 1.00 98.06 178 ASP A CA 1
ATOM 1408 C C . ASP A 1 178 ? 27.000 6.714 -32.206 1.00 98.06 178 ASP A C 1
ATOM 1410 O O . ASP A 1 178 ? 27.337 7.376 -33.192 1.00 98.06 178 ASP A O 1
ATOM 1414 N N . SER A 1 179 ? 27.905 6.010 -31.516 1.00 98.12 179 SER A N 1
ATOM 1415 C CA . SER A 1 179 ? 29.294 5.855 -31.972 1.00 98.12 179 SER A CA 1
ATOM 1416 C C . SER A 1 179 ? 29.403 4.977 -33.216 1.00 98.12 179 SER A C 1
ATOM 1418 O O . SER A 1 179 ? 30.072 5.373 -34.169 1.00 98.12 179 SER A O 1
ATOM 1420 N N . TRP A 1 180 ? 28.683 3.853 -33.259 1.00 98.25 180 TRP A N 1
ATOM 1421 C CA . TRP A 1 180 ? 28.664 2.958 -34.413 1.00 98.25 180 TRP A CA 1
ATOM 1422 C C . TRP A 1 180 ? 28.055 3.636 -35.633 1.00 98.25 180 TRP A C 1
ATOM 1424 O O . TRP A 1 180 ? 28.598 3.529 -36.728 1.00 98.25 180 TRP A O 1
ATOM 1434 N N . ARG A 1 181 ? 26.986 4.416 -35.444 1.00 98.44 181 ARG A N 1
ATOM 1435 C CA . ARG A 1 181 ? 26.378 5.213 -36.514 1.00 98.44 181 ARG A CA 1
ATOM 1436 C C . ARG A 1 181 ? 27.367 6.211 -37.109 1.00 98.44 181 ARG A C 1
ATOM 1438 O O . ARG A 1 181 ? 27.471 6.303 -38.328 1.00 98.44 181 ARG A O 1
ATOM 1445 N N . ARG A 1 182 ? 28.105 6.943 -36.268 1.00 98.25 182 ARG A N 1
ATOM 1446 C CA . ARG A 1 182 ? 29.129 7.890 -36.738 1.00 98.25 182 ARG A CA 1
ATOM 1447 C C . ARG A 1 182 ? 30.265 7.182 -37.472 1.00 98.25 182 ARG A C 1
ATOM 1449 O O . ARG A 1 182 ? 30.696 7.664 -38.514 1.00 98.25 182 ARG A O 1
ATOM 1456 N N . ALA A 1 183 ? 30.720 6.039 -36.962 1.00 98.25 183 ALA A N 1
ATOM 1457 C CA . ALA A 1 183 ? 31.741 5.235 -37.627 1.00 98.25 183 ALA A CA 1
ATOM 1458 C C . ALA A 1 183 ? 31.265 4.736 -39.003 1.00 98.25 183 ALA A C 1
ATOM 1460 O O . ALA A 1 183 ? 32.001 4.857 -39.977 1.00 98.25 183 ALA A O 1
ATOM 1461 N N . ALA A 1 184 ? 30.020 4.257 -39.101 1.00 98.25 184 ALA A N 1
ATOM 1462 C CA . ALA A 1 184 ? 29.422 3.820 -40.360 1.00 98.25 184 ALA A CA 1
ATOM 1463 C C . ALA A 1 184 ? 29.327 4.968 -41.379 1.00 98.25 184 ALA A C 1
ATOM 1465 O O . ALA A 1 184 ? 29.804 4.821 -42.498 1.00 98.25 184 ALA A O 1
ATOM 1466 N N . GLN A 1 185 ? 28.823 6.138 -40.973 1.00 98.06 185 GLN A N 1
ATOM 1467 C CA . GLN A 1 185 ? 28.760 7.325 -41.838 1.00 98.06 185 GLN A CA 1
ATOM 1468 C C . GLN A 1 185 ? 30.146 7.766 -42.322 1.00 98.06 185 GLN A C 1
ATOM 1470 O O . GLN A 1 185 ? 30.324 8.115 -43.487 1.00 98.06 185 GLN A O 1
ATOM 1475 N N . SER A 1 186 ? 31.148 7.728 -41.439 1.00 98.06 186 SER A N 1
ATOM 1476 C CA . SER A 1 186 ? 32.530 8.029 -41.816 1.00 98.06 186 SER A CA 1
ATOM 1477 C C . SER A 1 186 ? 33.082 7.017 -42.822 1.00 98.06 186 SER A C 1
ATOM 1479 O O . SER A 1 186 ? 33.806 7.407 -43.735 1.00 98.06 186 SER A O 1
ATOM 1481 N N . ALA A 1 187 ? 32.762 5.732 -42.659 1.00 98.06 187 ALA A N 1
ATOM 1482 C CA . ALA A 1 187 ? 33.186 4.682 -43.578 1.00 98.06 187 ALA A CA 1
ATOM 1483 C C . ALA A 1 187 ? 32.496 4.809 -44.946 1.00 98.06 187 ALA A C 1
ATOM 1485 O O . ALA A 1 187 ? 33.156 4.672 -45.972 1.00 98.06 187 ALA A O 1
ATOM 1486 N N . GLU A 1 188 ? 31.201 5.133 -44.974 1.00 98.06 188 GLU A N 1
ATOM 1487 C CA . GLU A 1 188 ? 30.451 5.406 -46.206 1.00 98.06 188 GLU A CA 1
ATOM 1488 C C . GLU A 1 188 ? 31.027 6.606 -46.966 1.00 98.06 188 GLU A C 1
ATOM 1490 O O . GLU A 1 188 ? 31.257 6.518 -48.172 1.00 98.06 188 GLU A O 1
ATOM 1495 N N . ALA A 1 189 ? 31.334 7.704 -46.267 1.00 98.06 189 ALA A N 1
ATOM 1496 C CA . ALA A 1 189 ? 31.960 8.876 -46.875 1.00 98.06 189 ALA A CA 1
ATOM 1497 C C . ALA A 1 189 ? 33.341 8.550 -47.469 1.00 98.06 189 ALA A C 1
ATOM 1499 O O . ALA A 1 189 ? 33.642 8.944 -48.596 1.00 98.06 189 ALA A O 1
ATOM 1500 N N . ALA A 1 190 ? 34.163 7.780 -46.747 1.00 97.94 190 ALA A N 1
ATOM 1501 C CA . ALA A 1 190 ? 35.460 7.330 -47.247 1.00 97.94 190 ALA A CA 1
ATOM 1502 C C . ALA A 1 190 ? 35.320 6.415 -48.478 1.00 97.94 190 ALA A C 1
ATOM 1504 O O . ALA A 1 190 ? 36.077 6.549 -49.439 1.00 97.94 190 ALA A O 1
ATOM 1505 N N . ALA A 1 191 ? 34.332 5.515 -48.485 1.00 98.00 191 ALA A N 1
ATOM 1506 C CA . ALA A 1 191 ? 34.054 4.649 -49.628 1.00 98.00 191 ALA A CA 1
ATOM 1507 C C . ALA A 1 191 ? 33.615 5.452 -50.864 1.00 98.00 191 ALA A C 1
ATOM 1509 O O . ALA A 1 191 ? 34.108 5.192 -51.962 1.00 98.00 191 ALA A O 1
ATOM 1510 N N . ALA A 1 192 ? 32.754 6.460 -50.688 1.00 97.81 192 ALA A N 1
ATOM 1511 C CA . ALA A 1 192 ? 32.337 7.358 -51.764 1.00 97.81 192 ALA A CA 1
ATOM 1512 C C . ALA A 1 192 ? 33.526 8.134 -52.353 1.00 97.81 192 ALA A C 1
ATOM 1514 O O . ALA A 1 192 ? 33.675 8.198 -53.573 1.00 97.81 192 ALA A O 1
ATOM 1515 N N . GLN A 1 193 ? 34.421 8.644 -51.501 1.00 97.88 193 GLN A N 1
ATOM 1516 C CA . GLN A 1 193 ? 35.633 9.333 -51.945 1.00 97.88 193 GLN A CA 1
ATOM 1517 C C . GLN A 1 193 ? 36.557 8.411 -52.756 1.00 97.88 193 GLN A C 1
ATOM 1519 O O . GLN A 1 193 ? 37.068 8.803 -53.805 1.00 97.88 193 GLN A O 1
ATOM 1524 N N . LEU A 1 194 ? 36.761 7.168 -52.306 1.00 97.94 194 LEU A N 1
ATOM 1525 C CA . LEU A 1 194 ? 37.547 6.184 -53.056 1.00 97.94 194 LEU A CA 1
ATOM 1526 C C . LEU A 1 194 ? 36.897 5.840 -54.402 1.00 97.94 194 LEU A C 1
ATOM 1528 O O . LEU A 1 194 ? 37.598 5.662 -55.397 1.00 97.94 194 LEU A O 1
ATOM 1532 N N . GLN A 1 195 ? 35.567 5.762 -54.457 1.00 97.81 195 GLN A N 1
ATOM 1533 C CA . GLN A 1 195 ? 34.841 5.501 -55.697 1.00 97.81 195 GLN A CA 1
ATOM 1534 C C . GLN A 1 195 ? 35.014 6.638 -56.714 1.00 97.81 195 GLN A C 1
ATOM 1536 O O . GLN A 1 195 ? 35.211 6.363 -57.899 1.00 97.81 195 GLN A O 1
ATOM 1541 N N . GLU A 1 196 ? 34.999 7.891 -56.260 1.00 97.81 196 GLU A N 1
ATOM 1542 C CA . GLU A 1 196 ? 35.292 9.061 -57.094 1.00 97.81 196 GLU A CA 1
ATOM 1543 C C . GLU A 1 196 ? 36.732 9.026 -57.625 1.00 97.81 196 GLU A C 1
ATOM 1545 O O . GLU A 1 196 ? 36.948 9.130 -58.833 1.00 97.81 196 GLU A O 1
ATOM 1550 N N . GLN A 1 197 ? 37.716 8.772 -56.753 1.00 97.75 197 GLN A N 1
ATOM 1551 C CA . GLN A 1 197 ? 39.125 8.644 -57.148 1.00 97.75 197 GLN A CA 1
ATOM 1552 C C . GLN A 1 197 ? 39.345 7.530 -58.177 1.00 97.75 197 GLN A C 1
ATOM 1554 O O . GLN A 1 197 ? 40.103 7.702 -59.131 1.00 97.75 197 GLN A O 1
ATOM 1559 N N . LEU A 1 198 ? 38.664 6.391 -58.021 1.00 97.69 198 LEU A N 1
ATOM 1560 C CA . LEU A 1 198 ? 38.698 5.309 -59.004 1.00 97.69 198 LEU A CA 1
ATOM 1561 C C . LEU A 1 198 ? 38.077 5.719 -60.345 1.00 97.69 198 LEU A C 1
ATOM 1563 O O . LEU A 1 198 ? 38.540 5.251 -61.385 1.00 97.69 198 LEU A O 1
ATOM 1567 N N . GLY A 1 199 ? 37.042 6.563 -60.336 1.00 97.50 199 GLY A N 1
ATOM 1568 C CA . GLY A 1 199 ? 36.465 7.156 -61.543 1.00 97.50 199 GLY A CA 1
ATOM 1569 C C . GLY A 1 199 ? 37.495 7.992 -62.299 1.00 97.50 199 GLY A C 1
ATOM 1570 O O . GLY A 1 199 ? 37.791 7.690 -63.455 1.00 97.50 199 GLY A O 1
ATOM 1571 N N . ILE A 1 200 ? 38.123 8.944 -61.604 1.00 97.31 200 ILE A N 1
ATOM 1572 C CA . ILE A 1 200 ? 39.174 9.813 -62.156 1.00 97.31 200 ILE A CA 1
ATOM 1573 C C . ILE A 1 200 ? 40.326 8.974 -62.723 1.00 97.31 200 ILE A C 1
ATOM 1575 O O . ILE A 1 200 ? 40.690 9.120 -63.888 1.00 97.31 200 ILE A O 1
ATOM 1579 N N . ALA A 1 201 ? 40.845 8.018 -61.948 1.00 97.25 201 ALA A N 1
ATOM 1580 C CA . ALA A 1 201 ? 41.954 7.170 -62.383 1.00 97.25 201 ALA A CA 1
ATOM 1581 C C . ALA A 1 201 ? 41.618 6.342 -63.641 1.00 97.25 201 ALA A C 1
ATOM 1583 O O . ALA A 1 201 ? 42.492 6.064 -64.467 1.00 97.25 201 ALA A O 1
ATOM 1584 N N . ARG A 1 202 ? 40.354 5.928 -63.816 1.00 97.81 202 ARG A N 1
ATOM 1585 C CA . ARG A 1 202 ? 39.906 5.226 -65.031 1.00 97.81 202 ARG A CA 1
ATOM 1586 C C . ARG A 1 202 ? 39.869 6.155 -66.239 1.00 97.81 202 ARG A C 1
ATOM 1588 O O . ARG A 1 202 ? 40.304 5.736 -67.311 1.00 97.81 202 ARG A O 1
ATOM 1595 N N . GLU A 1 203 ? 39.364 7.372 -66.077 1.00 97.38 203 GLU A N 1
ATOM 1596 C CA . GLU A 1 203 ? 39.325 8.384 -67.138 1.00 97.38 203 GLU A CA 1
ATOM 1597 C C . GLU A 1 203 ? 40.738 8.778 -67.580 1.00 97.38 203 GLU A C 1
ATOM 1599 O O . GLU A 1 203 ? 41.046 8.744 -68.772 1.00 97.38 203 GLU A O 1
ATOM 1604 N N . GLU A 1 204 ? 41.637 9.036 -66.627 1.00 97.19 204 GLU A N 1
ATOM 1605 C CA . GLU A 1 204 ? 43.051 9.314 -66.897 1.00 97.19 204 GLU A CA 1
ATOM 1606 C C . GLU A 1 204 ? 43.711 8.177 -67.683 1.00 97.19 204 GLU A C 1
ATOM 1608 O O . GLU A 1 204 ? 44.394 8.413 -68.681 1.00 97.19 204 GLU A O 1
ATOM 1613 N N . ASN A 1 205 ? 43.468 6.923 -67.293 1.00 97.25 205 ASN A N 1
ATOM 1614 C CA . ASN A 1 205 ? 44.025 5.767 -67.991 1.00 97.25 205 ASN A CA 1
ATOM 1615 C C . ASN A 1 205 ? 43.497 5.652 -69.436 1.00 97.25 205 ASN A C 1
ATOM 1617 O O . ASN A 1 205 ? 44.254 5.333 -70.354 1.00 97.25 205 ASN A O 1
ATOM 1621 N N . GLN A 1 206 ? 42.220 5.972 -69.675 1.00 96.31 206 GLN A N 1
ATOM 1622 C CA . GLN A 1 206 ? 41.657 6.012 -71.030 1.00 96.31 206 GLN A CA 1
ATOM 1623 C C . GLN A 1 206 ? 42.299 7.109 -71.888 1.00 96.31 206 GLN A C 1
ATOM 1625 O O . GLN A 1 206 ? 42.656 6.851 -73.042 1.00 96.31 206 GLN A O 1
ATOM 1630 N N . LEU A 1 207 ? 42.492 8.307 -71.328 1.00 97.12 207 LEU A N 1
ATOM 1631 C CA . LEU A 1 207 ? 43.167 9.413 -72.011 1.00 97.12 207 LEU A CA 1
ATOM 1632 C C . LEU A 1 207 ? 44.613 9.048 -72.358 1.00 97.12 207 LEU A C 1
ATOM 1634 O O . LEU A 1 207 ? 45.013 9.162 -73.519 1.00 97.12 207 LEU A O 1
ATOM 1638 N N . LEU A 1 208 ? 45.367 8.518 -71.391 1.00 97.12 208 LEU A N 1
ATOM 1639 C CA . LEU A 1 208 ? 46.744 8.058 -71.591 1.00 97.12 208 LEU A CA 1
ATOM 1640 C C . LEU A 1 208 ? 46.832 6.954 -72.652 1.00 97.12 208 LEU A C 1
ATOM 1642 O O . LEU A 1 208 ? 47.740 6.962 -73.487 1.00 97.12 208 LEU A O 1
ATOM 1646 N N . ALA A 1 209 ? 45.885 6.013 -72.671 1.00 96.69 209 ALA A N 1
ATOM 1647 C CA . ALA A 1 209 ? 45.817 4.986 -73.707 1.00 96.69 209 ALA A CA 1
ATOM 1648 C C . ALA A 1 209 ? 45.578 5.594 -75.103 1.00 96.69 209 ALA A C 1
ATOM 1650 O O . ALA A 1 209 ? 46.223 5.182 -76.076 1.00 96.69 209 ALA A O 1
ATOM 1651 N N . GLY A 1 210 ? 44.702 6.598 -75.205 1.00 96.25 210 GLY A N 1
ATOM 1652 C CA . GLY A 1 210 ? 44.456 7.350 -76.437 1.00 96.25 210 GLY A CA 1
ATOM 1653 C C . GLY A 1 210 ? 45.696 8.101 -76.928 1.00 96.25 210 GLY A C 1
ATOM 1654 O O . GLY A 1 210 ? 46.087 7.969 -78.094 1.00 96.25 210 GLY A O 1
ATOM 1655 N N . GLU A 1 211 ? 46.372 8.827 -76.037 1.00 96.69 211 GLU A N 1
ATOM 1656 C CA . GLU A 1 211 ? 47.612 9.538 -76.355 1.00 96.69 211 GLU A CA 1
ATOM 1657 C C . GLU A 1 211 ? 48.728 8.590 -76.786 1.00 96.69 211 GLU A C 1
ATOM 1659 O O . GLU A 1 211 ? 49.399 8.840 -77.789 1.00 96.69 211 GLU A O 1
ATOM 1664 N N . LYS A 1 212 ? 48.880 7.455 -76.097 1.00 97.12 212 LYS A N 1
ATOM 1665 C CA . LYS A 1 212 ? 49.837 6.408 -76.468 1.00 97.12 212 LYS A CA 1
ATOM 1666 C C . LYS A 1 212 ? 49.603 5.913 -77.894 1.00 97.12 212 LYS A C 1
ATOM 1668 O O . LYS A 1 212 ? 50.562 5.733 -78.646 1.00 97.12 212 LYS A O 1
ATOM 1673 N N . MET A 1 213 ? 48.347 5.712 -78.296 1.00 96.50 213 MET A N 1
ATOM 1674 C CA . MET A 1 213 ? 48.015 5.306 -79.664 1.00 96.50 213 MET A CA 1
ATOM 1675 C C . MET A 1 213 ? 48.305 6.408 -80.688 1.00 96.50 213 MET A C 1
ATOM 1677 O O . MET A 1 213 ? 48.835 6.104 -81.759 1.00 96.50 213 MET A O 1
ATOM 1681 N N . ARG A 1 214 ? 48.018 7.677 -80.367 1.00 97.00 214 ARG A N 1
ATOM 1682 C CA . ARG A 1 214 ? 48.371 8.828 -81.217 1.00 97.00 214 ARG A CA 1
ATOM 1683 C C . ARG A 1 214 ? 49.883 8.924 -81.425 1.00 97.00 214 ARG A C 1
ATOM 1685 O O . ARG A 1 214 ? 50.329 8.977 -82.569 1.00 97.00 214 ARG A O 1
ATOM 1692 N N . LEU A 1 215 ? 50.660 8.881 -80.341 1.00 96.81 215 LEU A N 1
ATOM 1693 C CA . LEU A 1 215 ? 52.124 8.924 -80.380 1.00 96.81 215 LEU A CA 1
ATOM 1694 C C . LEU A 1 215 ? 52.702 7.739 -81.158 1.00 96.81 215 LEU A C 1
ATOM 1696 O O . LEU A 1 215 ? 53.617 7.912 -81.955 1.00 96.81 215 LEU A O 1
ATOM 1700 N N . LYS A 1 216 ? 52.136 6.535 -80.994 1.00 96.94 216 LYS A N 1
ATOM 1701 C CA . LYS A 1 216 ? 52.550 5.356 -81.766 1.00 96.94 216 LYS A CA 1
ATOM 1702 C C . LYS A 1 216 ? 52.364 5.563 -83.274 1.00 96.94 216 LYS A C 1
ATOM 1704 O O . LYS A 1 216 ? 53.256 5.201 -84.038 1.00 96.94 216 LYS A O 1
ATOM 1709 N N . ARG A 1 217 ? 51.241 6.157 -83.704 1.00 96.12 217 ARG A N 1
ATOM 1710 C CA . ARG A 1 217 ? 51.000 6.493 -85.121 1.00 96.12 217 ARG A CA 1
ATOM 1711 C C . ARG A 1 217 ? 51.986 7.547 -85.621 1.00 96.12 217 ARG A C 1
ATOM 1713 O O . ARG A 1 217 ? 52.648 7.299 -86.622 1.00 96.12 217 ARG A O 1
ATOM 1720 N N . GLN A 1 218 ? 52.160 8.646 -84.886 1.00 95.81 218 GLN A N 1
ATOM 1721 C CA . GLN A 1 218 ? 53.129 9.693 -85.236 1.00 95.81 218 GLN A CA 1
ATOM 1722 C C . GLN A 1 218 ? 54.552 9.138 -85.366 1.00 95.81 218 GLN A C 1
ATOM 1724 O O . GLN A 1 218 ? 55.216 9.391 -86.365 1.00 95.81 218 GLN A O 1
ATOM 1729 N N . ASN A 1 219 ? 55.001 8.310 -84.418 1.00 96.06 219 ASN A N 1
ATOM 1730 C CA . ASN A 1 219 ? 56.303 7.649 -84.509 1.00 96.06 219 ASN A CA 1
ATOM 1731 C C . ASN A 1 219 ? 56.406 6.749 -85.743 1.00 96.06 219 ASN A C 1
ATOM 1733 O O . ASN A 1 219 ? 57.442 6.746 -86.397 1.00 96.06 219 ASN A O 1
ATOM 1737 N N . SER A 1 220 ? 55.352 6.002 -86.092 1.00 96.06 220 SER A N 1
ATOM 1738 C CA . SER A 1 220 ? 55.360 5.176 -87.307 1.00 96.06 220 SER A CA 1
ATOM 1739 C C . SER A 1 220 ? 55.412 6.007 -88.595 1.00 96.06 220 SER A C 1
ATOM 1741 O O . SER A 1 220 ? 56.110 5.636 -89.534 1.00 96.06 220 SER A O 1
ATOM 1743 N N . GLU A 1 221 ? 54.729 7.153 -88.636 1.00 95.12 221 GLU A N 1
ATOM 1744 C CA . GLU A 1 221 ? 54.772 8.087 -89.765 1.00 95.12 221 GLU A CA 1
ATOM 1745 C C . GLU A 1 221 ? 56.153 8.723 -89.909 1.00 95.12 221 GLU A C 1
ATOM 1747 O O . GLU A 1 221 ? 56.706 8.719 -91.007 1.00 95.12 221 GLU A O 1
ATOM 1752 N N . LEU A 1 222 ? 56.735 9.204 -88.807 1.00 94.81 222 LEU A N 1
ATOM 1753 C CA . LEU A 1 222 ? 58.096 9.738 -88.778 1.00 94.81 222 LEU A CA 1
ATOM 1754 C C . LEU A 1 222 ? 59.109 8.681 -89.210 1.00 94.81 222 LEU A C 1
ATOM 1756 O O . LEU A 1 222 ? 59.954 8.959 -90.052 1.00 94.81 222 LEU A O 1
ATOM 1760 N N . LEU A 1 223 ? 58.993 7.451 -88.707 1.00 94.62 223 LEU A N 1
ATOM 1761 C CA . LEU A 1 223 ? 59.855 6.344 -89.114 1.00 94.62 223 LEU A CA 1
ATOM 1762 C C . LEU A 1 223 ? 59.741 6.079 -90.622 1.00 94.62 223 LEU A C 1
ATOM 1764 O O . LEU A 1 223 ? 60.757 5.938 -91.295 1.00 94.62 223 LEU A O 1
ATOM 1768 N N . ASN A 1 224 ? 58.527 6.074 -91.179 1.00 92.44 224 ASN A N 1
ATOM 1769 C CA . ASN A 1 224 ? 58.317 5.939 -92.623 1.00 92.44 224 ASN A CA 1
ATOM 1770 C C . ASN A 1 224 ? 58.912 7.116 -93.415 1.00 92.44 224 ASN A C 1
ATOM 1772 O O . ASN A 1 224 ? 59.467 6.910 -94.492 1.00 92.44 224 ASN A O 1
ATOM 1776 N N . GLN A 1 225 ? 58.801 8.348 -92.909 1.00 92.06 225 GLN A N 1
ATOM 1777 C CA . GLN A 1 225 ? 59.418 9.528 -93.523 1.00 92.06 225 GLN A CA 1
ATOM 1778 C C . GLN A 1 225 ? 60.944 9.442 -93.500 1.00 92.06 225 GLN A C 1
ATOM 1780 O O . GLN A 1 225 ? 61.566 9.715 -94.522 1.00 92.06 225 GLN A O 1
ATOM 1785 N N . VAL A 1 226 ? 61.537 9.000 -92.388 1.00 89.88 226 VAL A N 1
ATOM 1786 C CA . VAL A 1 226 ? 62.978 8.736 -92.282 1.00 89.88 226 VAL A CA 1
ATOM 1787 C C . VAL A 1 226 ? 63.400 7.693 -93.314 1.00 89.88 226 VAL A C 1
ATOM 1789 O O . VAL A 1 226 ? 64.286 7.980 -94.102 1.00 89.88 226 VAL A O 1
ATOM 1792 N N . HIS A 1 227 ? 62.702 6.557 -93.430 1.00 88.06 227 HIS A N 1
ATOM 1793 C CA . HIS A 1 227 ? 63.011 5.553 -94.461 1.00 88.06 227 HIS A CA 1
ATOM 1794 C C . HIS A 1 227 ? 62.926 6.118 -95.888 1.00 88.06 227 HIS A C 1
ATOM 1796 O O . HIS A 1 227 ? 63.738 5.768 -96.746 1.00 88.06 227 HIS A O 1
ATOM 1802 N N . ARG A 1 228 ? 61.950 6.994 -96.169 1.00 86.25 228 ARG A N 1
ATOM 1803 C CA . ARG A 1 228 ? 61.850 7.679 -97.469 1.00 86.25 228 ARG A CA 1
ATOM 1804 C C . ARG A 1 228 ? 63.024 8.624 -97.701 1.00 86.25 228 ARG A C 1
ATOM 1806 O O . ARG A 1 228 ? 63.553 8.642 -98.805 1.00 86.25 228 ARG A O 1
ATOM 1813 N N . LEU A 1 229 ? 63.417 9.401 -96.693 1.00 86.25 229 LEU A N 1
ATOM 1814 C CA . LEU A 1 229 ? 64.567 10.300 -96.772 1.00 86.25 229 LEU A CA 1
ATOM 1815 C C . LEU A 1 229 ? 65.870 9.517 -96.941 1.00 86.25 229 LEU A C 1
ATOM 1817 O O . LEU A 1 229 ? 66.632 9.843 -97.841 1.00 86.25 229 LEU A O 1
ATOM 1821 N N . ASP A 1 230 ? 66.080 8.444 -96.183 1.00 83.38 230 ASP A N 1
ATOM 1822 C CA . ASP A 1 230 ? 67.225 7.546 -96.352 1.00 83.38 230 ASP A CA 1
ATOM 1823 C C . ASP A 1 230 ? 67.249 6.944 -97.760 1.00 83.38 230 ASP A C 1
ATOM 1825 O O . ASP A 1 230 ? 68.290 6.931 -98.406 1.00 83.38 230 ASP A O 1
ATOM 1829 N N . SER A 1 231 ? 66.098 6.534 -98.299 1.00 79.06 231 SER A N 1
ATOM 1830 C CA . SER A 1 231 ? 66.001 6.064 -99.690 1.00 79.06 231 SER A CA 1
ATOM 1831 C C . SER A 1 231 ? 66.305 7.166 -100.714 1.00 79.06 231 SER A C 1
ATOM 1833 O O . SER A 1 231 ? 66.786 6.874 -101.801 1.00 79.06 231 SER A O 1
ATOM 1835 N N . LEU A 1 232 ? 66.039 8.437 -100.408 1.00 78.75 232 LEU A N 1
ATOM 1836 C CA . LEU A 1 232 ? 66.372 9.564 -101.288 1.00 78.75 232 LEU A CA 1
ATOM 1837 C C . LEU A 1 232 ? 67.849 9.973 -101.184 1.00 78.75 232 LEU A C 1
ATOM 1839 O O . LEU A 1 232 ? 68.436 10.366 -102.190 1.00 78.75 232 LEU A O 1
ATOM 1843 N N . VAL A 1 233 ? 68.438 9.883 -99.990 1.00 74.44 233 VAL A N 1
ATOM 1844 C CA . VAL A 1 233 ? 69.831 10.256 -99.697 1.00 74.44 233 VAL A CA 1
ATOM 1845 C C . VAL A 1 233 ? 70.803 9.149 -100.111 1.00 74.44 233 VAL A C 1
ATOM 1847 O O . VAL A 1 233 ? 71.850 9.444 -100.678 1.00 74.44 233 VAL A O 1
ATOM 1850 N N . TYR A 1 234 ? 70.446 7.885 -99.882 1.00 67.56 234 TYR A N 1
ATOM 1851 C CA . TYR A 1 234 ? 71.286 6.714 -100.155 1.00 67.56 234 TYR A CA 1
ATOM 1852 C C . TYR A 1 234 ? 70.806 5.862 -101.344 1.00 67.56 234 TYR A C 1
ATOM 1854 O O . TYR A 1 234 ? 71.534 4.981 -101.779 1.00 67.56 234 TYR A O 1
ATOM 1862 N N . GLY A 1 235 ? 69.616 6.109 -101.907 1.00 60.38 235 GLY A N 1
ATOM 1863 C CA . GLY A 1 235 ? 69.071 5.365 -103.060 1.00 60.38 235 GLY A CA 1
ATOM 1864 C C . GLY A 1 235 ? 69.313 6.007 -104.431 1.00 60.38 235 GLY A C 1
ATOM 1865 O O . GLY A 1 235 ? 68.662 5.642 -105.409 1.00 60.38 235 GLY A O 1
ATOM 1866 N N . ARG A 1 236 ? 70.257 6.949 -104.535 1.00 53.41 236 ARG A N 1
ATOM 1867 C CA . ARG A 1 236 ? 70.924 7.276 -105.804 1.00 53.41 236 ARG A CA 1
ATOM 1868 C C . ARG A 1 236 ? 72.419 6.995 -105.682 1.00 53.41 236 ARG A C 1
ATOM 1870 O O . ARG A 1 236 ? 73.192 7.930 -105.514 1.00 53.41 236 ARG A O 1
ATOM 1877 N N . PHE A 1 237 ? 72.766 5.711 -105.701 1.00 49.94 237 PHE A N 1
ATOM 1878 C CA . PHE A 1 237 ? 73.759 5.024 -106.543 1.00 49.94 237 PHE A CA 1
ATOM 1879 C C . PHE A 1 237 ? 73.855 3.573 -106.069 1.00 49.94 237 PHE A C 1
ATOM 1881 O O . PHE A 1 237 ? 74.096 3.366 -104.862 1.00 49.94 237 PHE A O 1
#